Protein 6KD0 (pdb70)

InterPro domains:
  IPR013094 Alpha/beta hydrolase fold-3 [PF07859] (99-315)
  IPR029058 Alpha/Beta hydrolase fold [G3DSA:3.40.50.1820] (10-340)
  IPR029058 Alpha/Beta hydrolase fold [SSF53474] (25-336)
  IPR050300 GDXG lipolytic enzyme [PTHR48081] (56-316)

Solvent-accessible surface area: 14493 Å² total; per-residue (Å²): 220,84,65,85,115,75,123,101,111,43,6,29,91,44,42,112,73,0,47,83,51,54,88,83,38,108,111,89,143,67,140,55,23,58,22,118,38,32,68,35,68,34,86,117,59,7,16,58,90,6,31,168,72,10,94,116,70,36,17,65,153,101,95,16,93,55,65,70,52,154,5,103,16,134,81,62,69,6,40,0,30,0,0,2,3,48,37,34,146,72,182,96,85,41,7,12,0,0,0,10,0,0,5,8,15,17,0,10,20,42,45,64,1,2,9,38,8,1,43,30,2,0,29,145,32,56,2,0,0,0,0,0,33,5,68,41,7,54,128,24,42,20,44,32,11,2,99,2,0,28,29,0,0,73,41,0,8,72,55,4,58,73,0,28,3,41,9,144,51,0,0,0,0,0,0,2,10,1,0,0,3,9,0,0,1,0,1,0,57,6,62,95,38,114,85,4,74,122,30,69,20,27,0,3,0,0,0,6,0,14,0,7,24,27,131,5,17,34,131,137,49,97,84,65,30,123,0,14,94,86,1,119,118,7,10,50,13,23,54,134,30,10,94,51,24,10,126,27,1,96,20,112,68,28,103,56,28,22,9,0,0,6,40,21,132,50,18,42,124,14,13,27,3,12,2,0,2,0,0,49,0,1,11,14,13,4,2,13,11,1,18,13,29,1,101,79,40,68,14,88,23,118,46,22,27,10,42,2,0,0,15,11,0,0,3,38,18,10,80,12,143,24,0,65,116,0,20,101,39,0,20,116,1,0,48,31,0,18,63,82,36,105,138

CATH classification: 3.40.50.1820

Nearest PDB structures (foldseek):
  6kd0-assembly1_A  TM=1.003E+00  e=7.511E-77  Boreostereum vibrans
  3qh4-assembly1_A  TM=9.010E-01  e=1.343E-22  Mycobacterium marinum M
  4wy5-assembly1_B  TM=8.242E-01  e=7.749E-23  Rhizomucor miehei
  5iq0-assembly1_A  TM=7.866E-01  e=5.576E-21  uncultured bacterium
  5iq2-assembly2_C  TM=7.579E-01  e=1.311E-20  uncultured bacterium

Radius of gyration: 18.95 Å; Cα contacts (8 Å, |Δi|>4): 675; chains: 1; bounding box: 48×52×47 Å

B-factor: mean 26.5, std 8.25, range [12.8, 72.56]

Foldseek 3Di:
DDFDFDDDDQQAAADPLVVVVVVPDDDDPDPDDDLVVVQVCCVPPQLVVLCVVCVVVFDDPQQWDKDWDWDDFVPGTKIKMKIATRPDPDNQAAFAEEEEFEDDLQAYDFCSLCVRVVSNLCRVQVAMYMTIGFDGWDVAAPPRSLRRSLVVLLCCQVCVSVRRYHLLLAAEYEYEAQRLQSVLLNQVVQQPDCSCVPRHHAYYEYELYQAADPVQPDPVCPVQQPLLVVLQPFPPDHNVNNNVSVVRNPDPDRLDCSNHVLNDPALAPGHEYEYEARSNESSRRNSSVSQRRNVVNPHHYDYHYHGNDYRPCLSRPVVRPVSVVVSVVVSVVVSVSSVVSHD

Organism: NCBI:txid1826779

Structure (mmCIF, N/CA/C/O backbone):
data_6KD0
#
_entry.id   6KD0
#
_cell.length_a   47.324
_cell.length_b   80.234
_cell.length_c   59.184
_cell.angle_alpha   90.00
_cell.angle_beta   102.36
_cell.angle_gamma   90.00
#
_symmetry.space_group_name_H-M   'P 1 21 1'
#
loop_
_entity.id
_entity.type
_entity.pdbx_description
1 polymer 'Vibralactone Cyclase'
2 water water
#
loop_
_atom_site.group_PDB
_atom_site.id
_atom_site.type_symbol
_atom_site.label_atom_id
_atom_site.label_alt_id
_atom_site.label_comp_id
_atom_site.label_asym_id
_atom_site.label_entity_id
_atom_site.label_seq_id
_atom_site.pdbx_PDB_ins_code
_atom_site.Cartn_x
_atom_site.Cartn_y
_atom_site.Cartn_z
_atom_site.occupancy
_atom_site.B_iso_or_equiv
_atom_site.auth_seq_id
_atom_site.auth_comp_id
_atom_site.auth_asym_id
_atom_site.auth_atom_id
_atom_site.pdbx_PDB_model_num
ATOM 1 N N . MET A 1 1 ? -9.939 56.734 21.337 1.00 56.94 1 MET A N 1
ATOM 2 C CA . MET A 1 1 ? -10.554 55.667 20.502 1.00 49.13 1 MET A CA 1
ATOM 3 C C . MET A 1 1 ? -9.763 54.367 20.680 1.00 55.12 1 MET A C 1
ATOM 4 O O . MET A 1 1 ? -8.943 54.297 21.617 1.00 57.47 1 MET A O 1
ATOM 9 N N . ALA A 1 2 ? -10.006 53.382 19.809 1.00 52.80 2 ALA A N 1
ATOM 10 C CA . ALA A 1 2 ? -9.303 52.079 19.878 1.00 46.56 2 ALA A CA 1
ATOM 11 C C . ALA A 1 2 ? -8.230 52.015 18.785 1.00 49.50 2 ALA A C 1
ATOM 12 O O . ALA A 1 2 ? -7.884 53.078 18.232 1.00 59.91 2 ALA A O 1
ATOM 14 N N . ILE A 1 3 ? -7.731 50.810 18.493 1.00 39.29 3 ILE A N 1
ATOM 15 C CA . ILE A 1 3 ? -6.680 50.618 17.448 1.00 43.28 3 ILE A CA 1
ATOM 16 C C . ILE A 1 3 ? -6.968 49.321 16.682 1.00 35.65 3 ILE A C 1
ATOM 17 O O . ILE A 1 3 ? -7.870 48.570 17.106 1.00 28.58 3 ILE A O 1
ATOM 22 N N . THR A 1 4 ? -6.223 49.077 15.599 1.00 37.63 4 THR A N 1
ATOM 23 C CA . THR A 1 4 ? -6.403 47.852 14.772 1.00 41.19 4 THR A CA 1
ATOM 24 C C . THR A 1 4 ? -5.679 46.677 15.439 1.00 40.86 4 THR A C 1
ATOM 25 O O . THR A 1 4 ? -4.842 46.929 16.329 1.00 42.15 4 THR A O 1
ATOM 29 N N . LEU A 1 5 ? -5.991 45.447 15.018 1.00 36.35 5 LEU A N 1
ATOM 30 C CA . LEU A 1 5 ? -5.352 44.237 15.601 1.00 43.09 5 LEU A CA 1
ATOM 31 C C . LEU A 1 5 ? -5.233 43.147 14.529 1.00 48.15 5 LEU A C 1
ATOM 32 O O . LEU A 1 5 ? -6.211 42.939 13.784 1.00 49.17 5 LEU A O 1
ATOM 37 N N . PHE A 1 6 ? -4.073 42.486 14.465 1.00 30.00 6 PHE A N 1
ATOM 38 C CA . PHE A 1 6 ? -3.820 41.397 13.485 1.00 30.00 6 PHE A CA 1
ATOM 39 C C . PHE A 1 6 ? -4.204 40.122 14.234 1.00 30.00 6 PHE A C 1
ATOM 40 O O . PHE A 1 6 ? -3.490 39.796 15.158 1.00 30.00 6 PHE A O 1
ATOM 48 N N . LEU A 1 7 ? -5.213 39.390 13.762 1.00 30.00 7 LEU A N 1
ATOM 49 C CA . LEU A 1 7 ? -5.799 38.241 14.502 1.00 30.00 7 LEU A CA 1
ATOM 50 C C . LEU A 1 7 ? -5.309 36.818 14.155 1.00 30.00 7 LEU A C 1
ATOM 51 O O . LEU A 1 7 ? -4.460 36.349 14.916 1.00 30.00 7 LEU A O 1
ATOM 56 N N . ASP A 1 8 ? -5.892 36.124 13.162 1.00 30.00 8 ASP A N 1
ATOM 57 C CA . ASP A 1 8 ? -5.621 34.680 12.893 1.00 30.00 8 ASP A CA 1
ATOM 58 C C . ASP A 1 8 ? -5.309 34.349 11.428 1.00 30.00 8 ASP A C 1
ATOM 59 O O . ASP A 1 8 ? -4.905 35.257 10.708 1.00 30.00 8 ASP A O 1
ATOM 64 N N . GLU A 1 9 ? -5.471 33.043 11.124 1.00 72.56 9 GLU A N 1
ATOM 65 C CA . GLU A 1 9 ? -5.382 32.203 9.874 1.00 69.01 9 GLU A CA 1
ATOM 66 C C . GLU A 1 9 ? -4.730 30.839 10.147 1.00 62.40 9 GLU A C 1
ATOM 67 O O . GLU A 1 9 ? -3.952 30.404 9.285 1.00 69.09 9 GLU A O 1
ATOM 73 N N . GLY A 1 10 ? -5.081 30.144 11.235 1.00 48.69 10 GLY A N 1
ATOM 74 C CA . GLY A 1 10 ? -4.353 28.888 11.495 1.00 45.50 10 GLY A CA 1
ATOM 75 C C . GLY A 1 10 ? -2.851 29.165 11.571 1.00 40.73 10 GLY A C 1
ATOM 76 O O . GLY A 1 10 ? -2.074 28.504 10.917 1.00 38.96 10 GLY A O 1
ATOM 77 N N . LEU A 1 11 ? -2.483 30.183 12.325 1.00 32.12 11 LEU A N 1
ATOM 78 C CA . LEU A 1 11 ? -1.097 30.607 12.502 1.00 31.97 11 LEU A CA 1
ATOM 79 C C . LEU A 1 11 ? -0.230 29.492 13.077 1.00 27.08 11 LEU A C 1
ATOM 80 O O . LEU A 1 11 ? 0.943 29.380 12.710 1.00 28.42 11 LEU A O 1
ATOM 85 N N . SER A 1 12 ? -0.786 28.642 13.942 1.00 23.78 12 SER A N 1
ATOM 86 C CA . SER A 1 12 ? -0.018 27.608 14.625 1.00 26.52 12 SER A CA 1
ATOM 87 C C . SER A 1 12 ? -0.315 26.193 14.130 1.00 31.55 12 SER A C 1
ATOM 88 O O . SER A 1 12 ? 0.036 25.216 14.804 1.00 27.42 12 SER A O 1
ATOM 91 N N . THR A 1 13 ? -0.923 26.049 12.958 1.00 28.15 13 THR A N 1
ATOM 92 C CA . THR A 1 13 ? -1.015 24.744 12.316 1.00 29.36 13 THR A CA 1
ATOM 93 C C . THR A 1 13 ? 0.183 24.588 11.384 1.00 30.89 13 THR A C 1
ATOM 94 O O . THR A 1 13 ? 0.474 25.487 10.586 1.00 28.87 13 THR A O 1
ATOM 98 N N . ALA A 1 14 ? 0.868 23.448 11.477 1.00 28.50 14 ALA A N 1
ATOM 99 C CA . ALA A 1 14 ? 2.144 23.286 10.789 1.00 29.19 14 ALA A CA 1
ATOM 100 C C . ALA A 1 14 ? 2.017 23.570 9.294 1.00 30.26 14 ALA A C 1
ATOM 101 O O . ALA A 1 14 ? 1.143 23.026 8.613 1.00 28.61 14 ALA A O 1
ATOM 103 N N . HIS A 1 15 ? 2.871 24.462 8.802 1.00 24.81 15 HIS A N 1
ATOM 104 C CA . HIS A 1 15 ? 2.994 24.695 7.369 1.00 28.48 15 HIS A CA 1
ATOM 105 C C . HIS A 1 15 ? 3.317 23.374 6.673 1.00 29.45 15 HIS A C 1
ATOM 106 O O . HIS A 1 15 ? 4.184 22.627 7.154 1.00 25.44 15 HIS A O 1
ATOM 113 N N . PRO A 1 16 ? 2.659 23.055 5.548 1.00 29.15 16 PRO A N 1
ATOM 114 C CA . PRO A 1 16 ? 2.916 21.767 4.878 1.00 28.24 16 PRO A CA 1
ATOM 115 C C . PRO A 1 16 ? 4.368 21.535 4.531 1.00 29.16 16 PRO A C 1
ATOM 116 O O . PRO A 1 16 ? 4.800 20.379 4.489 1.00 30.34 16 PRO A O 1
ATOM 120 N N . GLU A 1 17 ? 5.135 22.594 4.251 1.00 29.33 17 GLU A N 1
ATOM 121 C CA . GLU A 1 17 ? 6.546 22.412 3.947 1.00 30.22 17 GLU A CA 1
ATOM 122 C C . GLU A 1 17 ? 7.366 22.207 5.208 1.00 28.89 17 GLU A C 1
ATOM 123 O O . GLU A 1 17 ? 8.467 21.644 5.137 1.00 29.34 17 GLU A O 1
ATOM 129 N N . PHE A 1 18 ? 6.851 22.627 6.365 1.00 28.12 18 PHE A N 1
ATOM 130 C CA . PHE A 1 18 ? 7.622 22.508 7.593 1.00 25.81 18 PHE A CA 1
ATOM 131 C C . PHE A 1 18 ? 7.443 21.173 8.310 1.00 26.61 18 PHE A C 1
ATOM 132 O O . PHE A 1 18 ? 8.399 20.670 8.908 1.00 27.00 18 PHE A O 1
ATOM 140 N N . ALA A 1 19 ? 6.237 20.602 8.301 1.00 27.11 19 ALA A N 1
ATOM 141 C CA . ALA A 1 19 ? 5.991 19.355 9.030 1.00 29.35 19 ALA A CA 1
ATOM 142 C C . ALA A 1 19 ? 6.988 18.247 8.692 1.00 27.11 19 ALA A C 1
ATOM 143 O O . ALA A 1 19 ? 7.540 17.642 9.628 1.00 24.88 19 ALA A O 1
ATOM 145 N N . PRO A 1 20 ? 7.286 17.937 7.419 1.00 25.16 20 PRO A N 1
ATOM 146 C CA . PRO A 1 20 ? 8.261 16.855 7.171 1.00 26.02 20 PRO A CA 1
ATOM 147 C C . PRO A 1 20 ? 9.668 17.201 7.629 1.00 25.25 20 PRO A C 1
ATOM 148 O O . PRO A 1 20 ? 10.376 16.344 8.193 1.00 26.90 20 PRO A O 1
ATOM 152 N N . VAL A 1 21 ? 10.082 18.455 7.421 1.00 24.40 21 VAL A N 1
ATOM 153 C CA . VAL A 1 21 ? 11.401 18.896 7.873 1.00 21.74 21 VAL A CA 1
ATOM 154 C C . VAL A 1 21 ? 11.510 18.768 9.382 1.00 24.02 21 VAL A C 1
ATOM 155 O O . VAL A 1 21 ? 12.536 18.327 9.916 1.00 24.00 21 VAL A O 1
ATOM 159 N N . TRP A 1 22 ? 10.459 19.176 10.094 1.00 23.87 22 TRP A N 1
ATOM 160 C CA . TRP A 1 22 ? 10.455 19.048 11.552 1.00 24.71 22 TRP A CA 1
ATOM 161 C C . TRP A 1 22 ? 10.505 17.586 11.972 1.00 26.26 22 TRP A C 1
ATOM 162 O O . TRP A 1 22 ? 11.182 17.234 12.947 1.00 27.71 22 TRP A O 1
ATOM 173 N N . ALA A 1 23 ? 9.796 16.719 11.241 1.00 28.16 23 ALA A N 1
ATOM 174 C CA . ALA A 1 23 ? 9.802 15.299 11.571 1.00 29.55 23 ALA A CA 1
ATOM 175 C C . ALA A 1 23 ? 11.204 14.710 11.478 1.00 33.68 23 ALA A C 1
ATOM 176 O O . ALA A 1 23 ? 11.527 13.765 12.209 1.00 27.06 23 ALA A O 1
ATOM 178 N N . ALA A 1 24 ? 12.060 15.248 10.607 1.00 28.24 24 ALA A N 1
ATOM 179 C CA . ALA A 1 24 ? 13.423 14.713 10.539 1.00 29.07 24 ALA A CA 1
ATOM 180 C C . ALA A 1 24 ? 14.437 15.425 11.441 1.00 30.30 24 ALA A C 1
ATOM 181 O O . ALA A 1 24 ? 15.589 14.976 11.521 1.00 29.80 24 ALA A O 1
ATOM 183 N N . PHE A 1 25 ? 14.060 16.503 12.116 1.00 30.97 25 PHE A N 1
ATOM 184 C CA . PHE A 1 25 ? 15.008 17.244 12.955 1.00 31.93 25 PHE A CA 1
ATOM 185 C C . PHE A 1 25 ? 15.418 16.404 14.157 1.00 32.42 25 PHE A C 1
ATOM 186 O O . PHE A 1 25 ? 14.545 15.895 14.866 1.00 30.36 25 PHE A O 1
ATOM 194 N N . PRO A 1 26 ? 16.712 16.211 14.410 1.00 32.64 26 PRO A N 1
ATOM 195 C CA . PRO A 1 26 ? 17.136 15.457 15.600 1.00 31.11 26 PRO A CA 1
ATOM 196 C C . PRO A 1 26 ? 16.916 16.289 16.854 1.00 40.16 26 PRO A C 1
ATOM 197 O O . PRO A 1 26 ? 17.376 17.427 16.936 1.00 38.49 26 PRO A O 1
ATOM 201 N N . GLN A 1 27 ? 16.218 15.713 17.840 1.00 41.02 27 GLN A N 1
ATOM 202 C CA . GLN A 1 27 ? 16.026 16.446 19.085 1.00 41.85 27 GLN A CA 1
ATOM 203 C C . GLN A 1 27 ? 16.823 15.800 20.211 1.00 40.15 27 GLN A C 1
ATOM 204 O O . GLN A 1 27 ? 16.957 14.572 20.240 1.00 38.62 27 GLN A O 1
ATOM 210 N N . PRO A 1 28 ? 17.374 16.577 21.142 1.00 43.04 28 PRO A N 1
ATOM 211 C CA . PRO A 1 28 ? 18.130 15.965 22.239 1.00 37.17 28 PRO A CA 1
ATOM 212 C C . PRO A 1 28 ? 17.198 15.165 23.133 1.00 34.83 28 PRO A C 1
ATOM 213 O O . PRO A 1 28 ? 15.987 15.394 23.187 1.00 28.71 28 PRO A O 1
ATOM 217 N N . THR A 1 29 ? 17.779 14.199 23.837 1.00 29.28 29 THR A N 1
ATOM 218 C CA . THR A 1 29 ? 16.979 13.372 24.733 1.00 30.92 29 THR A CA 1
ATOM 219 C C . THR A 1 29 ? 16.702 14.050 26.073 1.00 29.88 29 THR A C 1
ATOM 220 O O . THR A 1 29 ? 15.806 13.605 26.794 1.00 31.96 29 THR A O 1
ATOM 224 N N . ASP A 1 30 ? 17.428 15.127 26.394 1.00 31.08 30 ASP A N 1
ATOM 225 C CA . ASP A 1 30 ? 17.217 15.887 27.631 1.00 27.72 30 ASP A CA 1
ATOM 226 C C . ASP A 1 30 ? 15.802 16.452 27.686 1.00 28.04 30 ASP A C 1
ATOM 227 O O . ASP A 1 30 ? 15.385 17.120 26.737 1.00 27.82 30 ASP A O 1
ATOM 232 N N . PRO A 1 31 ? 15.072 16.293 28.795 1.00 27.01 31 PRO A N 1
ATOM 233 C CA . PRO A 1 31 ? 13.806 17.038 28.927 1.00 28.44 31 PRO A CA 1
ATOM 234 C C . PRO A 1 31 ? 14.000 18.540 28.837 1.00 27.59 31 PRO A C 1
ATOM 235 O O . PRO A 1 31 ? 13.187 19.232 28.214 1.00 28.61 31 PRO A O 1
ATOM 239 N N . PHE A 1 32 ? 15.071 19.061 29.427 1.00 23.08 32 PHE A N 1
ATOM 240 C CA . PHE A 1 32 ? 15.383 20.490 29.360 1.00 24.85 32 PHE A CA 1
ATOM 241 C C . PHE A 1 32 ? 16.901 20.658 29.343 1.00 24.90 32 PHE A C 1
ATOM 242 O O . PHE A 1 32 ? 17.553 20.650 30.400 1.00 21.19 32 PHE A O 1
ATOM 250 N N . PRO A 1 33 ? 17.498 20.821 28.165 1.00 23.83 33 PRO A N 1
ATOM 251 C CA . PRO A 1 33 ? 18.950 20.964 28.066 1.00 27.08 33 PRO A CA 1
ATOM 252 C C . PRO A 1 33 ? 19.441 22.163 28.857 1.00 23.62 33 PRO A C 1
ATOM 253 O O . PRO A 1 33 ? 18.798 23.224 28.849 1.00 22.84 33 PRO A O 1
ATOM 257 N N . PRO A 1 34 ? 20.577 22.034 29.540 1.00 22.44 34 PRO A N 1
ATOM 258 C CA . PRO A 1 34 ? 21.130 23.153 30.313 1.00 25.42 34 PRO A CA 1
ATOM 259 C C . PRO A 1 34 ? 21.749 24.197 29.390 1.00 22.70 34 PRO A C 1
ATOM 260 O O . PRO A 1 34 ? 21.957 23.961 28.200 1.00 23.03 34 PRO A O 1
ATOM 264 N N . LEU A 1 35 ? 22.045 25.368 29.970 1.00 20.14 35 LEU A N 1
ATOM 265 C CA . LEU A 1 35 ? 22.536 26.491 29.171 1.00 25.18 35 LEU A CA 1
ATOM 266 C C . LEU A 1 35 ? 23.781 26.124 28.370 1.00 24.47 35 LEU A C 1
ATOM 267 O O . LEU A 1 35 ? 23.902 26.486 27.188 1.00 20.48 35 LEU A O 1
ATOM 272 N N . GLU A 1 36 ? 24.718 25.395 28.987 1.00 23.83 36 GLU A N 1
ATOM 273 C CA . GLU A 1 36 ? 25.949 25.054 28.275 1.00 23.42 36 GLU A CA 1
ATOM 274 C C . GLU A 1 36 ? 25.665 24.191 27.056 1.00 23.69 36 GLU A C 1
ATOM 275 O O . GLU A 1 36 ? 26.312 24.361 26.019 1.00 24.53 36 GLU A O 1
ATOM 281 N N . ALA A 1 37 ? 24.661 23.311 27.135 1.00 25.30 37 ALA A N 1
ATOM 282 C CA . ALA A 1 37 ? 24.308 22.495 25.977 1.00 26.51 37 ALA A CA 1
ATOM 283 C C . ALA A 1 37 ? 23.656 23.332 24.883 1.00 24.85 37 ALA A C 1
ATOM 284 O O . ALA A 1 37 ? 23.851 23.059 23.693 1.00 21.79 37 ALA A O 1
ATOM 286 N N . ARG A 1 38 ? 22.897 24.366 25.253 1.00 22.23 38 ARG A N 1
ATOM 287 C CA . ARG A 1 38 ? 22.292 25.232 24.239 1.00 23.83 38 ARG A CA 1
ATOM 288 C C . ARG A 1 38 ? 23.346 26.090 23.533 1.00 19.62 38 ARG A C 1
ATOM 289 O O . ARG A 1 38 ? 23.332 26.230 22.298 1.00 20.45 38 ARG A O 1
ATOM 297 N N . ARG A 1 39 ? 24.268 26.669 24.299 1.00 19.54 39 ARG A N 1
ATOM 298 C CA . ARG A 1 39 ? 25.388 27.385 23.697 1.00 20.83 39 ARG A CA 1
ATOM 299 C C . ARG A 1 39 ? 26.195 26.467 22.778 1.00 24.83 39 ARG A C 1
ATOM 300 O O . ARG A 1 39 ? 26.542 26.844 21.645 1.00 22.97 39 ARG A O 1
ATOM 308 N N . ALA A 1 40 ? 26.490 25.244 23.247 1.00 22.35 40 ALA A N 1
ATOM 309 C CA . ALA A 1 40 ? 27.253 24.296 22.434 1.00 21.87 40 ALA A CA 1
ATOM 310 C C . ALA A 1 40 ? 26.486 23.892 21.189 1.00 23.38 40 ALA A C 1
ATOM 311 O O . ALA A 1 40 ? 27.093 23.604 20.151 1.00 23.55 40 ALA A O 1
ATOM 313 N N . PHE A 1 41 ? 25.151 23.829 21.279 1.00 20.51 41 PHE A N 1
ATOM 314 C CA . PHE A 1 41 ? 24.350 23.436 20.124 1.00 21.59 41 PHE A CA 1
ATOM 315 C C . PHE A 1 41 ? 24.434 24.488 19.034 1.00 21.81 41 PHE A C 1
ATOM 316 O O . PHE A 1 41 ? 24.518 24.165 17.833 1.00 20.99 41 PHE A O 1
ATOM 324 N N . TRP A 1 42 ? 24.358 25.764 19.433 1.00 21.02 42 TRP A N 1
ATOM 325 C CA . TRP A 1 42 ? 24.543 26.829 18.450 1.00 18.93 42 TRP A CA 1
ATOM 326 C C . TRP A 1 42 ? 25.962 26.819 17.889 1.00 21.32 42 TRP A C 1
ATOM 327 O O . TRP A 1 42 ? 26.159 27.007 16.683 1.00 19.87 42 TRP A O 1
ATOM 338 N N . ASP A 1 43 ? 26.959 26.565 18.741 1.00 18.38 43 ASP A N 1
ATOM 339 C CA . ASP A 1 43 ? 28.355 26.595 18.292 1.00 24.35 43 ASP A CA 1
ATOM 340 C C . ASP A 1 43 ? 28.704 25.417 17.377 1.00 26.19 43 ASP A C 1
ATOM 341 O O . ASP A 1 43 ? 29.548 25.547 16.478 1.00 26.84 43 ASP A O 1
ATOM 346 N N . GLU A 1 44 ? 28.089 24.258 17.600 1.00 25.57 44 GLU A N 1
ATOM 347 C CA . GLU A 1 44 ? 28.526 23.013 16.976 1.00 28.56 44 GLU A CA 1
ATOM 348 C C . GLU A 1 44 ? 27.611 22.549 15.859 1.00 26.61 44 GLU A C 1
ATOM 349 O O . GLU A 1 44 ? 28.059 21.825 14.962 1.00 23.51 44 GLU A O 1
ATOM 355 N N . VAL A 1 45 ? 26.346 22.959 15.880 1.00 23.04 45 VAL A N 1
ATOM 356 C CA . VAL A 1 45 ? 25.380 22.449 14.924 1.00 19.99 45 VAL A CA 1
ATOM 357 C C . VAL A 1 45 ? 24.780 23.599 14.125 1.00 23.86 45 VAL A C 1
ATOM 358 O O . VAL A 1 45 ? 24.872 23.616 12.894 1.00 20.42 45 VAL A O 1
ATOM 362 N N . VAL A 1 46 ? 24.178 24.582 14.803 1.00 18.64 46 VAL A N 1
ATOM 363 C CA . VAL A 1 46 ? 23.345 25.540 14.070 1.00 21.13 46 VAL A CA 1
ATOM 364 C C . VAL A 1 46 ? 24.199 26.419 13.162 1.00 19.85 46 VAL A C 1
ATOM 365 O O . VAL A 1 46 ? 23.932 26.536 11.959 1.00 20.50 46 VAL A O 1
ATOM 369 N N . ILE A 1 47 ? 25.231 27.048 13.710 1.00 23.56 47 ILE A N 1
ATOM 370 C CA . ILE A 1 47 ? 26.028 27.977 12.908 1.00 20.44 47 ILE A CA 1
ATOM 371 C C . ILE A 1 47 ? 26.862 27.209 11.884 1.00 22.14 47 ILE A C 1
ATOM 372 O O . ILE A 1 47 ? 26.911 27.638 10.722 1.00 20.70 47 ILE A O 1
ATOM 377 N N . PRO A 1 48 ? 27.522 26.091 12.232 1.00 19.29 48 PRO A N 1
ATOM 378 C CA . PRO A 1 48 ? 28.243 25.346 11.180 1.00 20.47 48 PRO A CA 1
ATOM 379 C C . PRO A 1 48 ? 27.354 24.920 10.029 1.00 22.28 48 PRO A C 1
ATOM 380 O O . PRO A 1 48 ? 27.752 25.061 8.863 1.00 22.97 48 PRO A O 1
ATOM 384 N N . ASN A 1 49 ? 26.145 24.436 10.314 1.00 21.28 49 ASN A N 1
ATOM 385 C CA . ASN A 1 49 ? 25.243 24.004 9.244 1.00 21.28 49 ASN A CA 1
ATOM 386 C C . ASN A 1 49 ? 24.710 25.192 8.443 1.00 21.40 49 ASN A C 1
ATOM 387 O O . ASN A 1 49 ? 24.585 25.119 7.208 1.00 22.27 49 ASN A O 1
ATOM 392 N N . LEU A 1 50 ? 24.385 26.297 9.120 1.00 21.94 50 LEU A N 1
ATOM 393 C CA . LEU A 1 50 ? 23.986 27.514 8.409 1.00 20.57 50 LEU A CA 1
ATOM 394 C C . LEU A 1 50 ? 25.093 27.975 7.470 1.00 20.11 50 LEU A C 1
ATOM 395 O O . LEU A 1 50 ? 24.854 28.273 6.291 1.00 21.83 50 LEU A O 1
ATOM 400 N N . ASN A 1 51 ? 26.326 28.004 7.970 1.00 19.49 51 ASN A N 1
ATOM 401 C CA . ASN A 1 51 ? 27.433 28.481 7.157 1.00 20.35 51 ASN A CA 1
ATOM 402 C C . ASN A 1 51 ? 27.700 27.544 5.999 1.00 24.32 51 ASN A C 1
ATOM 403 O O . ASN A 1 51 ? 27.998 28.000 4.896 1.00 21.38 51 ASN A O 1
ATOM 408 N N . LYS A 1 52 ? 27.601 26.232 6.227 1.00 24.40 52 LYS A N 1
ATOM 409 C CA . LYS A 1 52 ? 27.771 25.298 5.120 1.00 22.68 52 LYS A CA 1
ATOM 410 C C . LYS A 1 52 ? 26.739 25.557 4.032 1.00 25.74 52 LYS A C 1
ATOM 411 O O . LYS A 1 52 ? 27.061 25.512 2.837 1.00 22.72 52 LYS A O 1
ATOM 417 N N . PHE A 1 53 ? 25.496 25.860 4.418 1.00 25.20 53 PHE A N 1
ATOM 418 C CA . PHE A 1 53 ? 24.490 26.121 3.387 1.00 24.10 53 PHE A CA 1
ATOM 419 C C . PHE A 1 53 ? 24.749 27.444 2.669 1.00 26.06 53 PHE A C 1
ATOM 420 O O . PHE A 1 53 ? 24.521 27.562 1.454 1.00 23.46 53 PHE A O 1
ATOM 428 N N . LEU A 1 54 ? 25.189 28.458 3.403 1.00 20.81 54 LEU A N 1
ATOM 429 C CA . LEU A 1 54 ? 25.338 29.791 2.828 1.00 23.84 54 LEU A CA 1
ATOM 430 C C . LEU A 1 54 ? 26.634 29.964 2.049 1.00 27.09 54 LEU A C 1
ATOM 431 O O . LEU A 1 54 ? 26.724 30.893 1.239 1.00 26.61 54 LEU A O 1
ATOM 436 N N . GLU A 1 55 ? 27.633 29.105 2.290 1.00 25.58 55 GLU A N 1
ATOM 437 C CA . GLU A 1 55 ? 28.951 29.235 1.665 1.00 27.46 55 GLU A CA 1
ATOM 438 C C . GLU A 1 55 ? 28.911 29.498 0.163 1.00 25.89 55 GLU A C 1
ATOM 439 O O . GLU A 1 55 ? 29.616 30.414 -0.291 1.00 29.25 55 GLU A O 1
ATOM 445 N N . PRO A 1 56 ? 28.126 28.777 -0.653 1.00 28.07 56 PRO A N 1
ATOM 446 C CA . PRO A 1 56 ? 28.116 29.066 -2.099 1.00 30.24 56 PRO A CA 1
ATOM 447 C C . PRO A 1 56 ? 27.480 30.390 -2.471 1.00 30.72 56 PRO A C 1
ATOM 448 O O . PRO A 1 56 ? 27.636 30.811 -3.617 1.00 31.17 56 PRO A O 1
ATOM 452 N N . SER A 1 57 ? 26.753 31.042 -1.567 1.00 26.56 57 SER A N 1
ATOM 453 C CA . SER A 1 57 ? 26.153 32.339 -1.825 1.00 27.12 57 SER A CA 1
ATOM 454 C C . SER A 1 57 ? 27.022 33.498 -1.354 1.00 26.52 57 SER A C 1
ATOM 455 O O . SER A 1 57 ? 26.651 34.649 -1.577 1.00 27.52 57 SER A O 1
ATOM 458 N N . LEU A 1 58 ? 28.155 33.232 -0.715 1.00 24.58 58 LEU A N 1
ATOM 459 C CA . LEU A 1 58 ? 29.010 34.324 -0.267 1.00 26.45 58 LEU A CA 1
ATOM 460 C C . LEU A 1 58 ? 29.525 35.099 -1.480 1.00 29.10 58 LEU A C 1
ATOM 461 O O . LEU A 1 58 ? 29.818 34.495 -2.521 1.00 25.84 58 LEU A O 1
ATOM 466 N N . PRO A 1 59 ? 29.650 36.423 -1.389 1.00 28.26 59 PRO A N 1
ATOM 467 C CA . PRO A 1 59 ? 30.291 37.164 -2.476 1.00 27.56 59 PRO A CA 1
ATOM 468 C C . PRO A 1 59 ? 31.764 36.803 -2.580 1.00 30.30 59 PRO A C 1
ATOM 469 O O . PRO A 1 59 ? 32.402 36.352 -1.622 1.00 27.00 59 PRO A O 1
ATOM 473 N N . SER A 1 60 ? 32.302 37.024 -3.781 1.00 27.16 60 SER A N 1
ATOM 474 C CA . SER A 1 60 ? 33.743 36.966 -3.999 1.00 31.39 60 SER A CA 1
ATOM 475 C C . SER A 1 60 ? 34.458 37.802 -2.954 1.00 28.42 60 SER A C 1
ATOM 476 O O . SER A 1 60 ? 33.940 38.825 -2.500 1.00 29.24 60 SER A O 1
ATOM 479 N N . GLU A 1 61 ? 35.651 37.358 -2.569 1.00 26.46 61 GLU A N 1
ATOM 480 C CA . GLU A 1 61 ? 36.380 38.022 -1.497 1.00 33.59 61 GLU A CA 1
ATOM 481 C C . GLU A 1 61 ? 36.823 39.422 -1.883 1.00 31.55 61 GLU A C 1
ATOM 482 O O . GLU A 1 61 ? 37.111 40.230 -0.998 1.00 33.00 61 GLU A O 1
ATOM 488 N N . ASP A 1 62 ? 36.873 39.735 -3.179 1.00 34.25 62 ASP A N 1
ATOM 489 C CA . ASP A 1 62 ? 37.215 41.088 -3.598 1.00 36.70 62 ASP A CA 1
ATOM 490 C C . ASP A 1 62 ? 36.091 42.085 -3.347 1.00 32.07 62 ASP A C 1
ATOM 491 O O . ASP A 1 62 ? 36.328 43.297 -3.418 1.00 30.58 62 ASP A O 1
ATOM 496 N N . ARG A 1 63 ? 34.876 41.617 -3.074 1.00 27.19 63 ARG A N 1
ATOM 497 C CA . ARG A 1 63 ? 33.709 42.488 -3.064 1.00 28.10 63 ARG A CA 1
ATOM 498 C C . ARG A 1 63 ? 33.366 43.017 -1.676 1.00 27.29 63 ARG A C 1
ATOM 499 O O . ARG A 1 63 ? 32.458 43.848 -1.547 1.00 26.59 63 ARG A O 1
ATOM 507 N N . TYR A 1 64 ? 34.062 42.565 -0.641 1.00 26.33 64 TYR A N 1
ATOM 508 C CA . TYR A 1 64 ? 33.826 43.088 0.697 1.00 25.77 64 TYR A CA 1
ATOM 509 C C . TYR A 1 64 ? 35.071 42.844 1.530 1.00 24.98 64 TYR A C 1
ATOM 510 O O . TYR A 1 64 ? 35.890 41.981 1.218 1.00 26.16 64 TYR A O 1
ATOM 519 N N . ARG A 1 65 ? 35.189 43.592 2.619 1.00 23.08 65 ARG A N 1
ATOM 520 C CA . ARG A 1 65 ? 36.227 43.318 3.597 1.00 28.86 65 ARG A CA 1
ATOM 521 C C . ARG A 1 65 ? 35.615 43.418 4.982 1.00 27.33 65 ARG A C 1
ATOM 522 O O . ARG A 1 65 ? 34.554 44.023 5.180 1.00 25.61 65 ARG A O 1
ATOM 530 N N . LEU A 1 66 ? 36.289 42.782 5.932 1.00 29.62 66 LEU A N 1
ATOM 531 C CA . LEU A 1 66 ? 35.880 42.753 7.327 1.00 24.59 66 LEU A CA 1
ATOM 532 C C . LEU A 1 66 ? 36.857 43.574 8.142 1.00 27.54 66 LEU A C 1
ATOM 533 O O . LEU A 1 66 ? 38.061 43.531 7.890 1.00 29.84 66 LEU A O 1
ATOM 538 N N . GLU A 1 67 ? 36.348 44.285 9.148 1.00 24.75 67 GLU A N 1
ATOM 539 C CA . GLU A 1 67 ? 37.203 44.987 10.093 1.00 26.08 67 GLU A CA 1
ATOM 540 C C . GLU A 1 67 ? 36.694 44.726 11.503 1.00 26.38 67 GLU A C 1
ATOM 541 O O . GLU A 1 67 ? 35.520 44.965 11.794 1.00 30.55 67 GLU A O 1
ATOM 547 N N . ASP A 1 68 ? 37.560 44.221 12.370 1.00 30.33 68 ASP A N 1
ATOM 548 C CA . ASP A 1 68 ? 37.184 43.944 13.748 1.00 26.47 68 ASP A CA 1
ATOM 549 C C . ASP A 1 68 ? 37.714 45.035 14.658 1.00 32.73 68 ASP A C 1
ATOM 550 O O . ASP A 1 68 ? 38.832 45.524 14.480 1.00 30.81 68 ASP A O 1
ATOM 555 N N . TYR A 1 69 ? 36.901 45.405 15.639 1.00 22.26 69 TYR A N 1
ATOM 556 C CA . TYR A 1 69 ? 37.219 46.436 16.601 1.00 27.14 69 TYR A CA 1
ATOM 557 C C . TYR A 1 69 ? 36.968 45.902 18.001 1.00 27.42 69 TYR A C 1
ATOM 558 O O . TYR A 1 69 ? 36.217 44.942 18.207 1.00 27.24 69 TYR A O 1
ATOM 567 N N . TYR A 1 70 ? 37.557 46.599 18.963 1.00 25.48 70 TYR A N 1
ATOM 568 C CA . TYR A 1 70 ? 37.397 46.329 20.384 1.00 27.22 70 TYR A CA 1
ATOM 569 C C . TYR A 1 70 ? 37.092 47.674 21.030 1.00 27.49 70 TYR A C 1
ATOM 570 O O . TYR A 1 70 ? 37.971 48.537 21.075 1.00 25.95 70 TYR A O 1
ATOM 579 N N . ILE A 1 71 ? 35.850 47.890 21.470 1.00 24.12 71 ILE A N 1
ATOM 580 C CA . ILE A 1 71 ? 35.420 49.227 21.901 1.00 23.84 71 ILE A CA 1
ATOM 581 C C . ILE A 1 71 ? 35.105 49.250 23.395 1.00 28.55 71 ILE A C 1
ATOM 582 O O . ILE A 1 71 ? 34.714 48.222 23.954 1.00 23.28 71 ILE A O 1
ATOM 587 N N . PRO A 1 72 ? 35.265 50.377 24.093 1.00 26.06 72 PRO A N 1
ATOM 588 C CA . PRO A 1 72 ? 34.985 50.375 25.534 1.00 27.71 72 PRO A CA 1
ATOM 589 C C . PRO A 1 72 ? 33.486 50.398 25.794 1.00 26.66 72 PRO A C 1
ATOM 590 O O . PRO A 1 72 ? 32.732 51.098 25.110 1.00 26.80 72 PRO A O 1
ATOM 594 N N . VAL A 1 73 ? 33.053 49.594 26.770 1.00 26.38 73 VAL A N 1
ATOM 595 C CA . VAL A 1 73 ? 31.705 49.668 27.330 1.00 28.74 73 VAL A CA 1
ATOM 596 C C . VAL A 1 73 ? 31.863 49.674 28.849 1.00 28.15 73 VAL A C 1
ATOM 597 O O . VAL A 1 73 ? 32.987 49.578 29.364 1.00 30.95 73 VAL A O 1
ATOM 601 N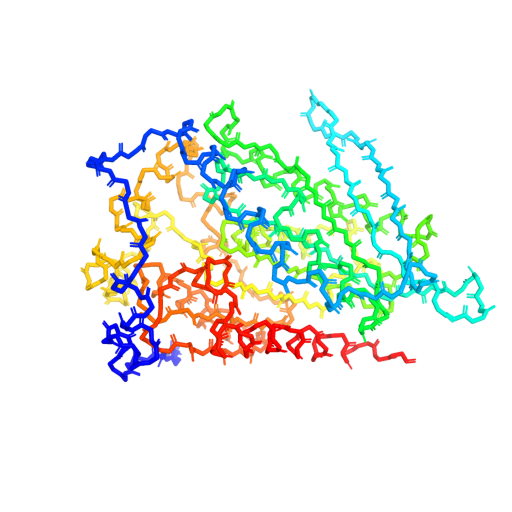 N . GLU A 1 74 ? 30.747 49.760 29.570 1.00 23.45 74 GLU A N 1
ATOM 602 C CA . GLU A 1 74 ? 30.796 49.949 31.012 1.00 30.96 74 GLU A CA 1
ATOM 603 C C . GLU A 1 74 ? 31.534 48.777 31.637 1.00 27.85 74 GLU A C 1
ATOM 604 O O . GLU A 1 74 ? 31.017 47.660 31.704 1.00 24.55 74 GLU A O 1
ATOM 610 N N . GLY A 1 75 ? 32.770 49.020 32.032 1.00 27.51 75 GLY A N 1
ATOM 611 C CA . GLY A 1 75 ? 33.501 48.037 32.788 1.00 29.21 75 GLY A CA 1
ATOM 612 C C . GLY A 1 75 ? 34.208 46.984 31.972 1.00 29.42 75 GLY A C 1
ATOM 613 O O . GLY A 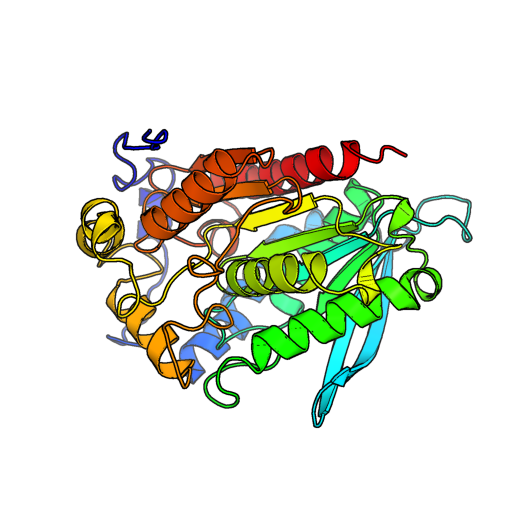1 75 ? 34.757 46.052 32.567 1.00 2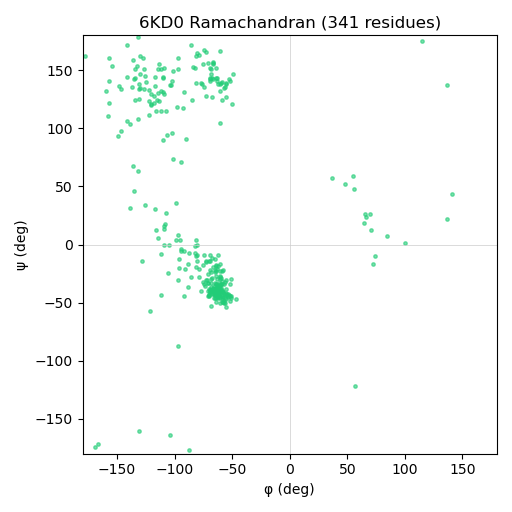8.25 75 GLY A O 1
ATOM 614 N N . THR A 1 76 ? 34.247 47.102 30.647 1.00 25.00 76 THR A N 1
ATOM 615 C CA . THR A 1 76 ? 34.970 46.102 29.852 1.00 25.85 76 THR A CA 1
ATOM 616 C C . THR A 1 76 ? 35.075 46.627 28.422 1.00 28.74 76 THR A C 1
ATOM 617 O O . THR A 1 76 ? 34.718 47.775 28.150 1.00 28.42 76 THR A O 1
ATOM 621 N N . ASN A 1 77 ? 35.595 45.805 27.513 1.00 26.94 77 ASN A N 1
ATOM 622 C CA . ASN A 1 77 ? 35.603 46.108 26.085 1.00 31.30 77 ASN A CA 1
ATOM 623 C C . ASN A 1 77 ? 34.703 45.104 25.381 1.00 27.72 77 ASN A C 1
ATOM 624 O O . ASN A 1 77 ? 34.497 43.995 25.871 1.00 27.07 77 ASN A O 1
ATOM 629 N N . MET A 1 78 ? 34.190 45.494 24.213 1.00 23.17 78 MET A N 1
ATOM 630 C CA . MET A 1 78 ? 33.238 44.707 23.447 1.00 25.89 78 MET A CA 1
ATOM 631 C C . MET A 1 78 ? 33.776 44.555 22.034 1.00 25.40 78 MET A C 1
ATOM 632 O O . MET A 1 78 ? 34.240 45.534 21.443 1.00 22.12 78 MET A O 1
ATOM 637 N N . HIS A 1 79 ? 33.739 43.334 21.510 1.00 21.92 79 HIS A N 1
ATOM 638 C CA . HIS A 1 79 ? 34.100 43.093 20.119 1.00 20.33 79 HIS A CA 1
ATOM 639 C C . HIS A 1 79 ? 32.997 43.571 19.178 1.00 23.77 79 HIS A C 1
ATOM 640 O O . HIS A 1 79 ? 31.808 43.318 19.411 1.00 22.13 79 HIS A O 1
ATOM 647 N N . VAL A 1 80 ? 33.403 44.248 18.107 1.00 20.35 80 VAL A N 1
ATOM 648 C CA . VAL A 1 80 ? 32.519 44.759 17.074 1.00 20.09 80 VAL A CA 1
ATOM 649 C C . VAL A 1 80 ? 33.095 44.316 15.736 1.00 24.00 80 VAL A C 1
ATOM 650 O O . VAL A 1 80 ? 34.304 44.421 15.518 1.00 22.58 80 VAL A O 1
ATOM 654 N N . ARG A 1 81 ? 32.256 43.810 14.842 1.00 19.65 81 ARG A N 1
ATOM 655 C CA . ARG A 1 81 ? 32.708 43.501 13.494 1.00 19.90 81 ARG A CA 1
ATOM 656 C C . ARG A 1 81 ? 31.951 44.359 12.493 1.00 20.07 81 ARG A C 1
ATOM 657 O O . ARG A 1 81 ? 30.726 44.512 12.590 1.00 17.70 81 ARG A O 1
ATOM 665 N N . THR A 1 82 ? 32.680 44.899 11.512 1.00 18.88 82 THR A N 1
ATOM 666 C CA . THR A 1 82 ? 32.108 45.697 10.442 1.00 19.06 82 THR A CA 1
ATOM 667 C C . THR A 1 82 ? 32.345 44.989 9.114 1.00 20.59 82 THR A C 1
ATOM 668 O O . THR A 1 82 ? 33.388 44.348 8.904 1.00 22.23 82 THR A O 1
ATOM 672 N N . TYR A 1 83 ? 31.358 45.123 8.236 1.00 20.11 83 TYR A N 1
ATOM 673 C CA . TYR A 1 83 ? 31.249 44.448 6.952 1.00 18.99 83 TYR A CA 1
ATOM 674 C C . TYR A 1 83 ? 31.139 45.563 5.925 1.00 25.07 83 TYR A C 1
ATOM 675 O O . TYR A 1 83 ? 30.129 46.280 5.897 1.00 25.52 83 TYR A O 1
ATOM 684 N N . ILE A 1 84 ? 32.168 45.720 5.097 1.00 23.27 84 ILE A N 1
ATOM 685 C CA . ILE A 1 84 ? 32.377 46.916 4.294 1.00 23.35 84 ILE A CA 1
ATOM 686 C C . ILE A 1 84 ? 32.399 46.497 2.831 1.00 26.94 84 ILE A C 1
ATOM 687 O O . ILE A 1 84 ? 33.226 45.666 2.453 1.00 24.64 84 ILE A O 1
ATOM 692 N N . PRO A 1 85 ? 31.504 47.020 1.981 1.00 22.71 85 PRO A N 1
ATOM 693 C CA . PRO A 1 85 ? 31.558 46.691 0.550 1.00 28.66 85 PRO A CA 1
ATOM 694 C C . PRO A 1 85 ? 32.779 47.307 -0.104 1.00 25.15 85 PRO A C 1
ATOM 695 O O . PRO A 1 85 ? 33.157 48.444 0.193 1.00 26.58 85 PRO A O 1
ATOM 699 N N . THR A 1 86 ? 33.389 46.543 -1.015 1.00 24.78 86 THR A N 1
ATOM 700 C CA . THR A 1 86 ? 34.601 46.984 -1.692 1.00 27.03 86 THR A CA 1
ATOM 701 C C . THR A 1 86 ? 34.565 46.637 -3.170 1.00 29.42 86 THR A C 1
ATOM 702 O O . THR A 1 86 ? 35.611 46.362 -3.759 1.00 29.37 86 THR A O 1
ATOM 706 N N . SER A 1 87 ? 33.374 46.612 -3.779 1.00 24.87 87 SER A N 1
ATOM 707 C CA . SER A 1 87 ? 33.281 46.347 -5.213 1.00 30.51 87 SER A CA 1
ATOM 708 C C . SER A 1 87 ? 33.320 47.612 -6.062 1.00 33.83 87 SER A C 1
ATOM 709 O O . SER A 1 87 ? 33.627 47.530 -7.259 1.00 33.56 87 SER A O 1
ATOM 712 N N . SER A 1 88 ? 33.003 48.771 -5.489 1.00 30.65 88 SER A N 1
ATOM 713 C CA . SER A 1 88 ? 33.137 50.017 -6.233 1.00 31.50 88 SER A CA 1
ATOM 714 C C . SER A 1 88 ? 34.600 50.265 -6.603 1.00 31.88 88 SER A C 1
ATOM 715 O O . SER A 1 88 ? 35.497 49.998 -5.797 1.00 26.01 88 SER A O 1
ATOM 718 N N . PRO A 1 89 ? 34.883 50.767 -7.813 1.00 32.53 89 PRO A N 1
ATOM 719 C CA . PRO A 1 89 ? 36.252 51.240 -8.108 1.00 32.12 89 PRO A CA 1
ATOM 720 C C . PRO A 1 89 ? 36.695 52.407 -7.235 1.00 32.30 89 PRO A C 1
ATOM 721 O O . PRO A 1 89 ? 37.877 52.766 -7.279 1.00 32.10 89 PRO A O 1
ATOM 725 N N . ASP A 1 90 ? 35.788 52.993 -6.447 1.00 26.06 90 ASP A N 1
ATOM 726 C CA . ASP A 1 90 ? 36.044 54.188 -5.637 1.00 28.92 90 ASP A CA 1
ATOM 727 C C . ASP A 1 90 ? 36.250 53.742 -4.193 1.00 30.86 90 ASP A C 1
ATOM 728 O O . ASP A 1 90 ? 35.297 53.574 -3.430 1.00 27.66 90 ASP A O 1
ATOM 733 N N . LYS A 1 91 ? 37.517 53.579 -3.815 1.00 32.62 91 LYS A N 1
ATOM 734 C CA . LYS A 1 91 ? 37.863 53.118 -2.477 1.00 32.23 91 LYS A CA 1
ATOM 735 C C . LYS A 1 91 ? 37.531 54.128 -1.386 1.00 32.60 91 LYS A C 1
ATOM 736 O O . LYS A 1 91 ? 37.557 53.759 -0.209 1.00 32.58 91 LYS A O 1
ATOM 742 N N . THR A 1 92 ? 37.199 55.373 -1.735 1.00 30.99 92 THR A N 1
ATOM 743 C CA . THR A 1 92 ? 36.808 56.385 -0.759 1.00 30.62 92 THR A CA 1
ATOM 744 C C . THR A 1 92 ? 35.292 56.563 -0.641 1.00 31.57 92 THR A C 1
ATOM 745 O O . THR A 1 92 ? 34.838 57.441 0.101 1.00 27.54 92 THR A O 1
ATOM 749 N N . LYS A 1 93 ? 34.506 55.755 -1.348 1.00 25.36 93 LYS A N 1
ATOM 750 C CA . LYS A 1 93 ? 33.055 55.843 -1.272 1.00 27.24 93 LYS A CA 1
ATOM 751 C C . LYS A 1 93 ? 32.575 55.511 0.138 1.00 27.90 93 LYS A C 1
ATOM 752 O O . LYS A 1 93 ? 33.146 54.649 0.810 1.00 25.15 93 LYS A O 1
ATOM 758 N N . THR A 1 94 ? 31.529 56.209 0.590 1.00 24.59 94 THR A N 1
ATOM 759 C CA . THR A 1 94 ? 30.868 55.918 1.857 1.00 23.29 94 THR A CA 1
ATOM 760 C C . THR A 1 94 ? 29.467 55.376 1.601 1.00 27.29 94 THR A C 1
ATOM 761 O O . THR A 1 94 ? 28.823 55.707 0.600 1.00 22.96 94 THR A O 1
ATOM 765 N N . TYR A 1 95 ? 28.993 54.550 2.521 1.00 24.75 95 TYR A N 1
ATOM 766 C CA . TYR A 1 95 ? 27.774 53.777 2.344 1.00 23.62 95 TYR A CA 1
ATOM 767 C C . TYR A 1 95 ? 26.831 54.001 3.512 1.00 22.19 95 TYR A C 1
ATOM 768 O O . TYR A 1 95 ? 27.260 54.436 4.585 1.00 22.79 95 TYR A O 1
ATOM 777 N N . PRO A 1 96 ? 25.538 53.703 3.339 1.00 22.30 96 PRO A N 1
ATOM 778 C CA . PRO A 1 96 ? 24.632 53.705 4.495 1.00 22.52 96 PRO A CA 1
ATOM 779 C C . PRO A 1 96 ? 25.077 52.684 5.530 1.00 23.15 96 PRO A C 1
ATOM 780 O O . PRO A 1 96 ? 25.917 51.812 5.266 1.00 21.65 96 PRO A O 1
ATOM 784 N N . LEU A 1 97 ? 24.492 52.802 6.727 1.00 21.32 97 LEU A N 1
ATOM 785 C CA . LEU A 1 97 ? 24.954 52.107 7.928 1.00 19.04 97 LEU A CA 1
ATOM 786 C C . LEU A 1 97 ? 23.854 51.178 8.428 1.00 17.52 97 LEU A C 1
ATOM 787 O O . LEU A 1 97 ? 22.748 51.638 8.720 1.00 21.96 97 LEU A O 1
ATOM 792 N N . LEU A 1 98 ? 24.154 49.886 8.534 1.00 18.52 98 LEU A N 1
ATOM 793 C CA . LEU A 1 98 ? 23.247 48.902 9.114 1.00 19.34 98 LEU A CA 1
ATOM 794 C C . LEU A 1 98 ? 23.848 48.371 10.412 1.00 19.34 98 LEU A C 1
ATOM 795 O O . LEU A 1 98 ? 24.960 47.837 10.405 1.00 18.86 98 LEU A O 1
ATOM 800 N N . TYR A 1 99 ? 23.116 48.492 11.515 1.00 17.68 99 TYR A N 1
ATOM 801 C CA . TYR A 1 99 ? 23.593 48.034 12.823 1.00 17.48 99 TYR A CA 1
ATOM 802 C C . TYR A 1 99 ? 22.737 46.838 13.227 1.00 18.81 99 TYR A C 1
ATOM 803 O O . TYR A 1 99 ? 21.532 46.989 13.438 1.00 18.29 99 TYR A O 1
ATOM 812 N N . TRP A 1 100 ? 23.356 45.663 13.329 1.00 15.89 100 TRP A N 1
ATOM 813 C CA . TRP A 1 100 ? 22.650 44.392 13.456 1.00 21.94 100 TRP A CA 1
ATOM 814 C C . TRP A 1 100 ? 22.869 43.802 14.843 1.00 17.27 100 TRP A C 1
ATOM 815 O O . TRP A 1 100 ? 24.014 43.726 15.318 1.00 19.14 100 TRP A O 1
ATOM 826 N N . VAL A 1 101 ? 21.778 43.377 15.491 1.00 14.46 101 VAL A N 1
ATOM 827 C CA . VAL A 1 101 ? 21.822 42.812 16.841 1.00 16.90 101 VAL A CA 1
ATOM 828 C C . VAL A 1 101 ? 21.370 41.355 16.790 1.00 15.80 101 VAL A C 1
ATOM 829 O O . VAL A 1 101 ? 20.182 41.057 16.560 1.00 14.96 101 VAL A O 1
ATOM 833 N N . HIS A 1 102 ? 22.300 40.451 17.114 1.00 15.35 102 HIS A N 1
ATOM 834 C CA . HIS A 1 102 ? 22.077 39.016 16.975 1.00 17.19 102 HIS A CA 1
ATOM 835 C C . HIS A 1 102 ? 21.123 38.467 18.042 1.00 17.19 102 HIS A C 1
ATOM 836 O O . HIS A 1 102 ? 20.857 39.090 19.078 1.00 18.34 102 HIS A O 1
ATOM 843 N N . CYS A 1 103 ? 20.656 37.247 17.794 1.00 16.29 103 CYS A N 1
ATOM 844 C CA . CYS A 1 103 ? 19.679 36.565 18.627 1.00 16.99 103 CYS A CA 1
ATOM 845 C C . CYS A 1 103 ? 20.354 35.793 19.758 1.00 21.02 103 CYS A C 1
ATOM 846 O O . CYS A 1 103 ? 21.585 35.801 19.925 1.00 18.95 103 CYS A O 1
ATOM 849 N N . GLY A 1 104 ? 19.521 35.092 20.527 1.00 18.14 104 GLY A N 1
ATOM 850 C CA . GLY A 1 104 ? 20.021 34.105 21.462 1.00 18.16 104 GLY A CA 1
ATOM 851 C C . GLY A 1 104 ? 19.379 34.118 22.830 1.00 19.02 104 GLY A C 1
ATOM 852 O O . GLY A 1 104 ? 19.995 33.623 23.781 1.00 18.30 104 GLY A O 1
ATOM 853 N N . GLY A 1 105 ? 18.163 34.665 22.957 1.00 16.35 105 GLY A N 1
ATOM 854 C CA . GLY A 1 105 ? 17.481 34.651 24.250 1.00 20.08 105 GLY A CA 1
ATOM 855 C C . GLY A 1 105 ? 18.173 35.461 25.331 1.00 15.19 105 GLY A C 1
ATOM 856 O O . GLY A 1 105 ? 17.887 35.260 26.521 1.00 16.82 105 GLY A O 1
ATOM 857 N N . TRP A 1 106 ? 19.075 36.379 24.938 1.00 15.86 106 TRP A N 1
ATOM 858 C CA . TRP A 1 106 ? 19.950 37.204 25.785 1.00 16.09 106 TRP A CA 1
ATOM 859 C C . TRP A 1 106 ? 21.109 36.424 26.398 1.00 17.72 106 TRP A C 1
ATOM 860 O O . TRP A 1 106 ? 22.029 37.034 26.960 1.00 17.49 106 TRP A O 1
ATOM 871 N N . ALA A 1 107 ? 21.089 35.089 26.273 1.00 15.39 107 ALA A N 1
ATOM 872 C CA . ALA A 1 107 ? 22.017 34.202 26.959 1.00 20.12 107 ALA A CA 1
ATOM 873 C C . ALA A 1 107 ? 22.989 33.494 26.026 1.00 19.34 107 ALA A C 1
ATOM 874 O O . ALA A 1 107 ? 23.912 32.834 26.510 1.00 18.90 107 ALA A O 1
ATOM 876 N N . ILE A 1 108 ? 22.805 33.601 24.710 1.00 17.60 108 ILE A N 1
ATOM 877 C CA . ILE A 1 108 ? 23.602 32.869 23.738 1.00 18.98 108 ILE A CA 1
ATOM 878 C C . ILE A 1 108 ? 24.019 33.827 22.630 1.00 20.30 108 ILE A C 1
ATOM 879 O O . ILE A 1 108 ? 23.249 34.720 22.262 1.00 18.65 108 ILE A O 1
ATOM 884 N N . GLY A 1 109 ? 25.231 33.652 22.115 1.00 17.49 109 GLY A N 1
ATOM 885 C CA . GLY A 1 109 ? 25.555 34.078 20.768 1.00 20.17 109 GLY A CA 1
ATOM 886 C C . GLY A 1 109 ? 26.587 35.183 20.718 1.00 20.60 109 GLY A C 1
ATOM 887 O O . GLY A 1 109 ? 27.016 35.735 21.733 1.00 18.93 109 GLY A O 1
ATOM 888 N N . ASN A 1 110 ? 26.968 35.501 19.485 1.00 18.04 110 ASN A N 1
ATOM 889 C CA . ASN A 1 110 ? 27.958 36.513 19.149 1.00 20.03 110 ASN A CA 1
ATOM 890 C C . ASN A 1 110 ? 27.829 36.762 17.645 1.00 19.29 110 ASN A C 1
ATOM 891 O O . ASN A 1 110 ? 26.898 36.271 17.007 1.00 18.54 110 ASN A O 1
ATOM 896 N N . TYR A 1 111 ? 28.763 37.526 17.077 1.00 19.19 111 TYR A N 1
ATOM 897 C CA . TYR A 1 111 ? 28.712 37.871 15.645 1.0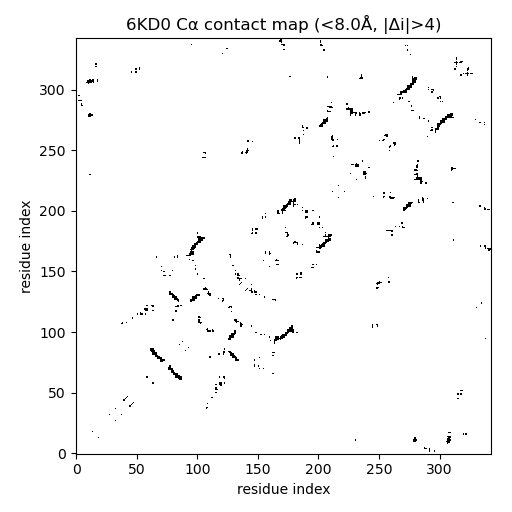0 17.08 111 TYR A CA 1
ATOM 898 C C . TYR A 1 111 ? 28.703 36.644 14.713 1.00 20.64 111 TYR A C 1
ATOM 899 O O . TYR A 1 111 ? 28.247 36.745 13.555 1.00 22.10 111 TYR A O 1
ATOM 908 N N . GLU A 1 112 ? 29.178 35.480 15.182 1.00 20.69 112 GLU A N 1
ATOM 909 C CA . GLU A 1 112 ? 29.267 34.322 14.290 1.00 21.24 112 GLU A CA 1
ATOM 910 C C . GLU A 1 112 ? 27.907 33.937 13.731 1.00 20.76 112 GLU A C 1
ATOM 911 O O . GLU A 1 112 ? 27.804 33.561 12.551 1.00 22.48 112 GLU A O 1
ATOM 917 N N . MET A 1 113 ? 26.852 34.127 14.534 1.00 20.15 113 MET A N 1
ATOM 918 C CA . MET A 1 113 ? 25.498 33.756 14.138 1.00 18.07 113 MET A CA 1
ATOM 919 C C . MET A 1 113 ? 25.121 34.319 12.778 1.00 22.62 113 MET A C 1
ATOM 920 O O . MET A 1 113 ? 24.525 33.621 11.947 1.00 19.23 113 MET A O 1
ATOM 925 N N . ASP A 1 114 ? 25.442 35.585 12.534 1.00 18.78 114 ASP A N 1
ATOM 926 C CA . ASP A 1 114 ? 24.930 36.212 11.324 1.00 22.72 114 ASP A CA 1
ATOM 927 C C . ASP A 1 114 ? 26.060 36.599 10.397 1.00 20.22 114 ASP A C 1
ATOM 928 O O . ASP A 1 114 ? 25.829 37.314 9.407 1.00 20.61 114 ASP A O 1
ATOM 933 N N . ASP A 1 115 ? 27.268 36.103 10.674 1.00 19.58 115 ASP A N 1
ATOM 934 C CA . ASP A 1 115 ? 28.436 36.573 9.934 1.00 20.54 115 ASP A CA 1
ATOM 935 C C . ASP A 1 115 ? 28.255 36.407 8.422 1.00 22.26 115 ASP A C 1
ATOM 936 O O . ASP A 1 115 ? 28.369 37.377 7.657 1.00 24.82 115 ASP A O 1
ATOM 941 N N . TYR A 1 116 ? 27.936 35.195 7.971 1.00 19.68 116 TYR A N 1
ATOM 942 C CA . TYR A 1 116 ? 27.767 34.990 6.533 1.00 21.40 116 TYR A CA 1
ATOM 943 C C . TYR A 1 116 ? 26.614 35.822 5.993 1.00 22.13 116 TYR A C 1
ATOM 944 O O . TYR A 1 116 ? 26.752 36.471 4.944 1.00 21.61 116 TYR A O 1
ATOM 953 N N . ASP A 1 117 ? 25.491 35.875 6.724 1.00 18.74 117 ASP A N 1
ATOM 954 C CA . ASP A 1 117 ? 24.358 36.644 6.222 1.00 19.52 117 ASP A CA 1
ATOM 955 C C . ASP A 1 117 ? 24.767 38.094 5.995 1.00 18.90 117 ASP A C 1
ATOM 956 O O . ASP A 1 117 ? 24.441 38.682 4.959 1.00 22.09 117 ASP A O 1
ATOM 961 N N . LEU A 1 118 ? 25.556 38.661 6.919 1.00 21.42 118 LEU A N 1
ATOM 962 C CA . LEU A 1 118 ? 25.915 40.072 6.788 1.00 18.72 118 LEU A CA 1
ATOM 963 C C . LEU A 1 118 ? 26.964 40.280 5.692 1.00 20.83 118 LEU A C 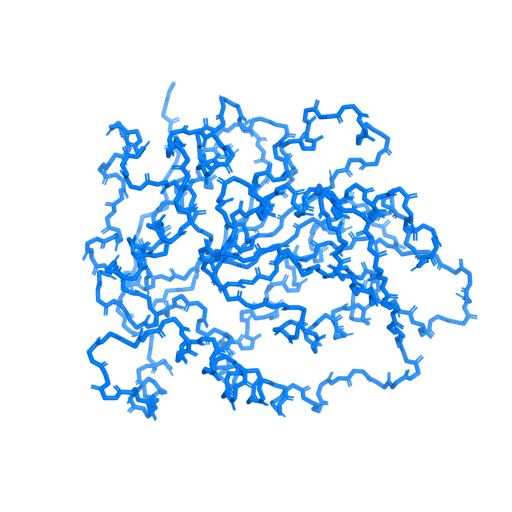1
ATOM 964 O O . LEU A 1 118 ? 26.913 41.302 4.991 1.00 21.07 118 LEU A O 1
ATOM 969 N N . ARG A 1 119 ? 27.882 39.317 5.497 1.00 20.89 119 ARG A N 1
ATOM 970 C CA . ARG A 1 119 ? 28.770 39.393 4.340 1.00 23.83 119 ARG A CA 1
ATOM 971 C C . ARG A 1 119 ? 27.941 39.499 3.074 1.00 23.74 119 ARG A C 1
ATOM 972 O O . ARG A 1 119 ? 28.221 40.322 2.191 1.00 25.51 119 ARG A O 1
ATOM 980 N N . ILE A 1 120 ? 26.881 38.688 2.992 1.00 22.79 120 ILE A N 1
ATOM 981 C CA . ILE A 1 120 ? 26.042 38.716 1.805 1.00 23.77 120 ILE A CA 1
ATOM 982 C C . ILE A 1 120 ? 25.337 40.061 1.701 1.00 25.54 120 ILE A C 1
ATOM 983 O O . ILE A 1 120 ? 25.391 40.730 0.653 1.00 24.99 120 ILE A O 1
ATOM 988 N N . ILE A 1 121 ? 24.775 40.532 2.823 1.00 21.45 121 ILE A N 1
ATOM 989 C CA . ILE A 1 121 ? 23.894 41.693 2.777 1.00 21.75 121 ILE A CA 1
ATOM 990 C C . ILE A 1 121 ? 24.692 42.937 2.440 1.00 21.17 121 ILE A C 1
ATOM 991 O O . ILE A 1 121 ? 24.256 43.772 1.636 1.00 24.18 121 ILE A O 1
ATOM 996 N N . CYS A 1 122 ? 25.889 43.066 3.018 1.00 21.93 122 CYS A N 1
ATOM 997 C CA . CYS A 1 122 ? 26.695 44.252 2.755 1.00 23.42 122 CYS A CA 1
ATOM 998 C C . CYS A 1 122 ? 27.022 44.360 1.272 1.00 23.47 122 CYS A C 1
ATOM 999 O O . CYS A 1 122 ? 27.003 45.461 0.714 1.00 24.68 122 CYS A O 1
ATOM 1002 N N . ASP A 1 123 ? 27.219 43.222 0.597 1.00 21.87 123 ASP A N 1
ATOM 1003 C CA . ASP A 1 123 ? 27.462 43.270 -0.844 1.00 23.06 123 ASP A CA 1
ATOM 1004 C C . ASP A 1 123 ? 26.165 43.510 -1.606 1.00 25.36 123 ASP A C 1
ATOM 1005 O O . ASP A 1 123 ? 26.137 44.301 -2.559 1.00 28.40 123 ASP A O 1
ATOM 1010 N N . LYS A 1 124 ? 25.070 42.877 -1.171 1.00 21.39 124 LYS A N 1
ATOM 1011 C CA . LYS A 1 124 ? 23.826 42.967 -1.928 1.00 24.47 124 LYS A CA 1
ATOM 1012 C C . LYS A 1 124 ? 23.247 44.369 -1.859 1.00 28.61 124 LYS A C 1
ATOM 1013 O O . LYS A 1 124 ? 22.774 44.896 -2.866 1.00 27.32 124 LYS A O 1
ATOM 1019 N N . LEU A 1 125 ? 23.303 45.001 -0.688 1.00 23.92 125 LEU A N 1
ATOM 1020 C CA . LEU A 1 125 ? 22.652 46.287 -0.473 1.00 25.72 125 LEU A CA 1
ATOM 1021 C C . LEU A 1 125 ? 23.593 47.464 -0.647 1.00 26.75 125 LEU A C 1
ATOM 1022 O O . LEU A 1 125 ? 23.125 48.616 -0.702 1.00 24.90 125 LEU A O 1
ATOM 1027 N N . GLN A 1 126 ? 24.893 47.200 -0.715 1.00 21.19 126 GLN A N 1
ATOM 1028 C CA . GLN A 1 126 ? 25.914 48.237 -0.658 1.00 25.20 126 GLN A CA 1
ATOM 1029 C C . GLN A 1 126 ? 25.741 49.097 0.597 1.00 24.84 126 GLN A C 1
ATOM 1030 O O . GLN A 1 126 ? 25.551 50.311 0.533 1.00 21.33 126 GLN A O 1
ATOM 1036 N N . VAL A 1 127 ? 25.801 48.434 1.757 1.00 22.77 127 VAL A N 1
ATOM 1037 C CA . VAL A 1 127 ? 25.793 49.115 3.046 1.00 21.93 127 VAL A CA 1
ATOM 1038 C C . VAL A 1 127 ? 26.907 48.516 3.885 1.00 25.27 127 VAL A C 1
ATOM 1039 O O . VAL A 1 127 ? 27.312 47.375 3.676 1.00 25.85 127 VAL A O 1
ATOM 1043 N N . CYS A 1 128 ? 27.412 49.308 4.830 1.00 18.06 128 CYS A N 1
ATOM 1044 C CA . CYS A 1 128 ? 28.313 48.814 5.859 1.00 23.76 128 CYS A CA 1
ATOM 1045 C C . CYS A 1 128 ? 27.472 48.239 6.990 1.00 23.76 128 CYS A C 1
ATOM 1046 O O . CYS A 1 128 ? 26.604 48.929 7.528 1.00 24.34 128 CYS A O 1
ATOM 1049 N N . ALA A 1 129 ? 27.719 46.986 7.336 1.00 22.72 129 ALA A N 1
ATOM 1050 C CA . ALA A 1 129 ? 27.015 46.339 8.433 1.00 21.25 129 ALA A CA 1
ATOM 1051 C C . ALA A 1 129 ? 27.899 46.315 9.669 1.00 20.64 129 ALA A C 1
ATOM 1052 O O . ALA A 1 129 ? 29.127 46.248 9.575 1.00 18.76 129 ALA A O 1
ATOM 1054 N N . VAL A 1 130 ? 27.263 46.359 10.836 1.00 19.37 130 VAL A N 1
ATOM 1055 C CA . VAL A 1 130 ? 27.958 46.295 12.116 1.00 17.80 130 VAL A CA 1
ATOM 1056 C C . VAL A 1 130 ? 27.259 45.247 12.968 1.00 18.25 130 VAL A C 1
ATOM 1057 O O . VAL A 1 130 ? 26.025 45.226 13.031 1.00 20.99 130 VAL A O 1
ATOM 1061 N N . SER A 1 131 ? 28.039 44.377 13.602 1.00 18.85 131 SER A N 1
ATOM 1062 C CA . SER A 1 131 ? 27.542 43.323 14.482 1.00 16.97 131 SER A CA 1
ATOM 1063 C C . SER A 1 131 ? 28.339 43.368 15.780 1.00 18.58 131 SER A C 1
ATOM 1064 O O . SER A 1 131 ? 29.560 43.533 15.744 1.00 19.24 131 SER A O 1
ATOM 1067 N N . ILE A 1 132 ? 27.679 43.220 16.929 1.00 18.02 132 ILE A N 1
ATOM 1068 C CA . ILE A 1 132 ? 28.374 43.430 18.199 1.00 19.00 132 ILE A CA 1
ATOM 1069 C C . ILE A 1 132 ? 28.141 42.272 19.167 1.00 20.80 132 ILE A C 1
ATOM 1070 O O . ILE A 1 132 ? 27.073 41.646 19.194 1.00 18.25 132 ILE A O 1
ATOM 1075 N N . ASP A 1 133 ? 29.173 41.995 19.972 1.00 19.28 133 ASP A N 1
ATOM 1076 C CA . ASP A 1 133 ? 29.153 40.911 20.952 1.00 16.23 133 ASP A CA 1
ATOM 1077 C C . ASP A 1 133 ? 28.728 41.458 22.317 1.00 20.26 133 ASP A C 1
ATOM 1078 O O . ASP A 1 133 ? 29.525 41.581 23.253 1.00 20.58 133 ASP A O 1
ATOM 1083 N N . TYR A 1 134 ? 27.441 41.806 22.415 1.00 18.02 134 TYR A N 1
ATOM 1084 C CA . TYR A 1 134 ? 26.910 42.317 23.671 1.00 17.26 134 TYR A CA 1
ATOM 1085 C C . TYR A 1 134 ? 26.977 41.242 24.752 1.00 15.03 134 TYR A C 1
ATOM 1086 O O . TYR A 1 134 ? 26.937 40.038 24.475 1.00 17.51 134 TYR A O 1
ATOM 1095 N N . ARG A 1 135 ? 27.086 41.676 26.006 1.00 17.26 135 ARG A N 1
ATOM 1096 C CA . ARG A 1 135 ? 27.268 40.715 27.089 1.00 16.57 135 ARG A CA 1
ATOM 1097 C C . ARG A 1 135 ? 26.019 39.856 27.287 1.00 18.84 135 ARG A C 1
ATOM 1098 O O . ARG A 1 135 ? 24.885 40.327 27.137 1.00 19.24 135 ARG A O 1
ATOM 1106 N N . LEU A 1 136 ? 26.236 38.582 27.613 1.00 17.65 136 LEU A N 1
ATOM 1107 C CA . LEU A 1 136 ? 25.175 37.590 27.727 1.00 18.99 136 LEU A CA 1
ATOM 1108 C C . LEU A 1 136 ? 24.718 37.399 29.163 1.00 21.08 136 LEU A C 1
ATOM 1109 O O . LEU A 1 136 ? 25.491 37.559 30.113 1.00 20.35 136 LEU A O 1
ATOM 1114 N N . THR A 1 137 ? 23.443 37.022 29.302 1.00 19.85 137 THR A N 1
ATOM 1115 C CA . THR A 1 137 ? 22.912 36.511 30.550 1.00 19.62 137 THR A CA 1
ATOM 1116 C C . THR A 1 137 ? 23.273 35.032 30.685 1.00 16.32 137 THR A C 1
ATOM 1117 O O . THR A 1 137 ? 23.612 34.378 29.702 1.00 16.62 137 THR A O 1
ATOM 1121 N N . PRO A 1 138 ? 23.205 34.467 31.903 1.00 17.01 138 PRO A N 1
ATOM 1122 C CA . PRO A 1 138 ? 22.939 35.107 33.192 1.00 18.58 138 PRO A CA 1
ATOM 1123 C C . PRO A 1 138 ? 24.158 35.756 33.820 1.00 21.26 138 PRO A C 1
ATOM 1124 O O . PRO A 1 138 ? 24.004 36.409 34.845 1.00 24.27 138 PRO A O 1
ATOM 1128 N N . GLU A 1 139 ? 25.341 35.549 33.235 1.00 22.01 139 GLU A N 1
ATOM 1129 C CA . GLU A 1 139 ? 26.568 36.123 33.794 1.00 24.52 139 GLU A CA 1
ATOM 1130 C C . GLU A 1 139 ? 26.461 37.638 33.962 1.00 24.62 139 GLU A C 1
ATOM 1131 O O . GLU A 1 139 ? 26.970 38.197 34.942 1.00 27.36 139 GLU A O 1
ATOM 1137 N N . SER A 1 140 ? 25.818 38.321 33.021 1.00 20.71 140 SER A N 1
ATOM 1138 C CA . SER A 1 140 ? 25.492 39.738 33.160 1.00 24.67 140 SER A CA 1
ATOM 1139 C C . SER A 1 140 ? 23.977 39.888 33.142 1.00 22.20 140 SER A C 1
ATOM 1140 O O . SER A 1 140 ? 23.337 39.418 32.203 1.00 27.54 140 SER A O 1
ATOM 1143 N N . SER A 1 141 ? 23.405 40.569 34.135 1.00 20.42 141 SER A N 1
ATOM 1144 C CA . SER A 1 141 ? 21.950 40.764 34.177 1.00 20.78 141 SER A CA 1
ATOM 1145 C C . SER A 1 141 ? 21.528 41.955 33.325 1.00 21.72 141 SER A C 1
ATOM 1146 O O . SER A 1 141 ? 22.298 42.905 33.144 1.00 20.31 141 SER A O 1
ATOM 1149 N N . SER A 1 142 ? 20.284 41.912 32.831 1.00 17.19 142 SER A N 1
ATOM 1150 C CA . SER A 1 142 ? 19.682 43.080 32.194 1.00 19.82 142 SER A CA 1
ATOM 1151 C C . SER A 1 142 ? 19.730 44.263 33.162 1.00 19.24 142 SER A C 1
ATOM 1152 O O . SER A 1 142 ? 19.443 44.093 34.346 1.00 22.56 142 SER A O 1
ATOM 1155 N N . PRO A 1 143 ? 20.037 45.482 32.700 1.00 20.19 143 PRO A N 1
ATOM 1156 C CA . PRO A 1 143 ? 20.174 45.903 31.304 1.00 17.20 143 PRO A CA 1
ATOM 1157 C C . PRO A 1 143 ? 21.596 45.964 30.761 1.00 16.26 143 PRO A C 1
ATOM 1158 O O . PRO A 1 143 ? 21.873 46.804 29.892 1.00 20.44 143 PRO A O 1
ATOM 1162 N N . THR A 1 144 ? 22.481 45.055 31.169 1.00 18.17 144 THR A N 1
ATOM 1163 C CA . THR A 1 144 ? 23.855 45.131 30.672 1.00 19.19 144 THR A CA 1
ATOM 1164 C C . THR A 1 144 ? 23.911 44.910 29.170 1.00 17.95 144 THR A C 1
ATOM 1165 O O . THR A 1 144 ? 24.575 45.661 28.448 1.00 19.24 144 THR A O 1
ATOM 1169 N N . GLY A 1 145 ? 23.212 43.887 28.679 1.00 17.85 145 GLY A N 1
ATOM 1170 C CA . GLY A 1 145 ? 23.215 43.632 27.245 1.00 17.90 145 GLY A CA 1
ATOM 1171 C C . GLY A 1 145 ? 22.696 44.812 26.447 1.00 17.17 145 GLY A C 1
ATOM 1172 O O . GLY A 1 145 ? 23.302 45.223 25.447 1.00 18.69 145 GLY A O 1
ATOM 1173 N N . ALA A 1 146 ? 21.581 45.398 26.901 1.00 15.80 146 ALA A N 1
ATOM 1174 C CA . ALA A 1 146 ? 21.002 46.557 26.231 1.00 17.71 146 ALA A CA 1
ATOM 1175 C C . ALA A 1 146 ? 21.960 47.744 26.237 1.00 20.39 146 ALA A C 1
ATOM 1176 O O . ALA A 1 146 ? 22.103 48.448 25.228 1.00 16.86 146 ALA A O 1
ATOM 1178 N N . LYS A 1 147 ? 22.627 47.987 27.370 1.00 16.43 147 LYS A N 1
ATOM 1179 C CA . LYS A 1 147 ? 23.583 49.083 27.430 1.00 19.11 147 LYS A CA 1
ATOM 1180 C C . LYS A 1 147 ? 24.761 48.846 26.488 1.00 19.80 147 LYS A C 1
ATOM 1181 O O . LYS A 1 147 ? 25.238 49.791 25.857 1.00 17.93 147 LYS A O 1
ATOM 1187 N N . ASP A 1 148 ? 25.238 47.593 26.366 1.00 19.14 148 ASP A N 1
ATOM 1188 C CA . ASP A 1 148 ? 26.289 47.290 25.388 1.00 17.44 148 ASP A CA 1
ATOM 1189 C C . ASP A 1 148 ? 25.813 47.557 23.967 1.00 18.44 148 ASP A C 1
ATOM 1190 O O . ASP A 1 148 ? 26.549 48.126 23.154 1.00 17.24 148 ASP A O 1
ATOM 1195 N N . VAL A 1 149 ? 24.595 47.126 23.644 1.00 16.79 149 VAL A N 1
ATOM 1196 C CA . VAL A 1 149 ? 24.051 47.373 22.308 1.00 16.16 149 VAL A CA 1
ATOM 1197 C C . VAL A 1 149 ? 24.008 48.869 22.033 1.00 15.65 149 VAL A C 1
ATOM 1198 O O . VAL A 1 149 ? 24.359 49.339 20.935 1.00 17.18 149 VAL A O 1
ATOM 1202 N N . TYR A 1 150 ? 23.629 49.649 23.043 1.00 16.74 150 TYR A N 1
ATOM 1203 C CA . TYR A 1 150 ? 23.533 51.092 22.856 1.00 15.24 150 TYR A CA 1
ATOM 1204 C C . TYR A 1 150 ? 24.908 51.723 22.700 1.00 18.54 150 TYR A C 1
ATOM 1205 O O . TYR A 1 150 ? 25.100 52.615 21.868 1.00 18.33 150 TYR A O 1
ATOM 1214 N N . ALA A 1 151 ? 25.870 51.311 23.527 1.00 15.49 151 ALA A N 1
ATOM 1215 C CA . ALA A 1 151 ? 27.231 51.823 23.376 1.00 17.42 151 ALA A CA 1
ATOM 1216 C C . ALA A 1 151 ? 27.779 51.529 21.978 1.00 20.11 151 ALA A C 1
ATOM 1217 O O . ALA A 1 151 ? 28.442 52.376 21.364 1.00 20.22 151 ALA A O 1
ATOM 1219 N N . GLY A 1 152 ? 27.501 50.332 21.465 1.00 17.25 152 GLY A N 1
ATOM 1220 C CA . GLY A 1 152 ? 27.922 49.989 20.122 1.00 18.22 152 GLY A CA 1
ATOM 1221 C C . GLY A 1 152 ? 27.255 50.852 19.077 1.00 18.09 152 GLY A C 1
ATOM 1222 O O . GLY A 1 152 ? 27.877 51.217 18.074 1.00 19.57 152 GLY A O 1
ATOM 1223 N N . LEU A 1 153 ? 25.973 51.190 19.297 1.00 19.21 153 LEU A N 1
ATOM 1224 C CA . LEU A 1 153 ? 25.242 52.040 18.356 1.00 18.69 153 LEU A CA 1
ATOM 1225 C C . LEU A 1 153 ? 25.849 53.437 18.329 1.00 23.22 153 LEU A C 1
ATOM 1226 O O . LEU A 1 153 ? 26.030 54.028 17.255 1.00 17.75 153 LEU A O 1
ATOM 1231 N N . LYS A 1 154 ? 26.218 53.945 19.511 1.00 18.48 154 LYS A N 1
ATOM 1232 C CA . LYS A 1 154 ? 26.866 55.248 19.584 1.00 21.43 154 LYS A CA 1
ATOM 1233 C C . LYS A 1 154 ? 28.222 55.214 18.902 1.00 21.24 154 LYS A C 1
ATOM 1234 O O . LYS A 1 154 ? 28.572 56.137 18.149 1.00 20.54 154 LYS A O 1
ATOM 1240 N N . TRP A 1 155 ? 28.991 54.154 19.147 1.00 19.79 155 TRP A N 1
ATOM 1241 C CA . TRP A 1 155 ? 30.304 54.029 18.531 1.00 21.83 155 TRP A CA 1
ATOM 1242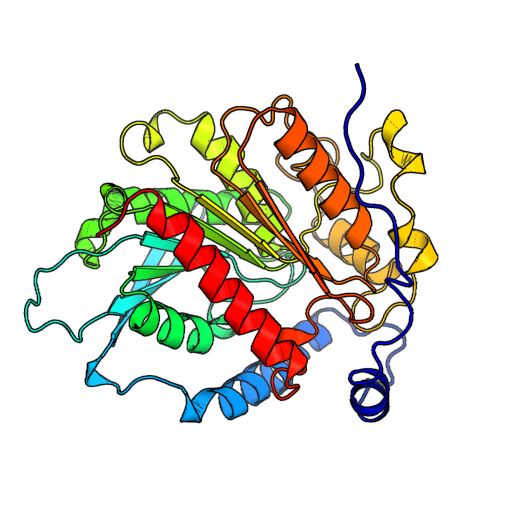 C C . TRP A 1 155 ? 30.183 54.006 17.014 1.00 22.02 155 TRP A C 1
ATOM 1243 O O . TRP A 1 155 ? 30.922 54.706 16.314 1.00 24.03 155 TRP A O 1
ATOM 1254 N N . ALA A 1 156 ? 29.246 53.210 16.495 1.00 20.51 156 ALA A N 1
ATOM 1255 C CA . ALA A 1 156 ? 29.090 53.070 15.052 1.00 24.93 156 ALA A CA 1
ATOM 1256 C C . ALA A 1 156 ? 28.664 54.383 14.416 1.00 23.02 156 ALA A C 1
ATOM 1257 O O . ALA A 1 156 ? 29.149 54.738 13.336 1.00 27.15 156 ALA A O 1
ATOM 1259 N N . ALA A 1 157 ? 27.746 55.116 15.067 1.00 23.47 157 ALA A N 1
ATOM 1260 C CA . ALA A 1 157 ? 27.348 56.426 14.559 1.00 25.71 157 ALA A CA 1
ATOM 1261 C C . ALA A 1 157 ? 28.535 57.386 14.535 1.00 24.68 157 ALA A C 1
ATOM 1262 O O . ALA A 1 157 ? 28.783 58.063 13.531 1.00 27.67 157 ALA A O 1
ATOM 1264 N N . ALA A 1 158 ? 29.308 57.431 15.613 1.00 23.74 158 ALA A N 1
ATOM 1265 C CA . ALA A 1 158 ? 30.335 58.468 15.699 1.00 26.29 158 ALA A CA 1
ATOM 1266 C C . ALA A 1 158 ? 31.574 58.133 14.870 1.00 30.71 158 ALA A C 1
ATOM 1267 O O . ALA A 1 158 ? 32.287 59.040 14.419 1.00 28.45 158 ALA A O 1
ATOM 1269 N N . ASN A 1 159 ? 31.855 56.851 14.675 1.00 21.86 159 ASN A N 1
ATOM 1270 C CA . ASN A 1 159 ? 33.068 56.401 14.021 1.00 23.48 159 ASN A CA 1
ATOM 1271 C C . ASN A 1 159 ? 32.784 55.834 12.647 1.00 24.00 159 ASN A C 1
ATOM 1272 O O . ASN A 1 159 ? 33.639 55.154 12.082 1.00 26.23 159 ASN A O 1
ATOM 1277 N N . ALA A 1 160 ? 31.599 56.112 12.099 1.00 24.80 160 ALA A N 1
ATOM 1278 C CA . ALA A 1 160 ? 31.199 55.529 10.818 1.00 23.12 160 ALA A CA 1
ATOM 1279 C C . ALA A 1 160 ? 32.257 55.727 9.745 1.00 24.97 160 ALA A C 1
ATOM 1280 O O . ALA A 1 160 ? 32.593 54.786 9.015 1.00 22.95 160 ALA A O 1
ATOM 1282 N N . GLY A 1 161 ? 32.801 56.940 9.636 1.00 29.55 161 GLY A N 1
ATOM 1283 C CA . GLY A 1 161 ? 33.708 57.238 8.535 1.00 27.60 161 GLY A CA 1
ATOM 1284 C C . GLY A 1 161 ? 34.930 56.351 8.510 1.00 28.55 161 GLY A C 1
ATOM 1285 O O . GLY A 1 161 ? 35.474 56.064 7.438 1.00 29.62 161 GLY A O 1
ATOM 1286 N N . SER A 1 162 ? 35.359 55.874 9.679 1.00 25.40 162 SER A N 1
ATOM 1287 C CA . SER A 1 162 ? 36.547 55.036 9.746 1.00 24.64 162 SER A CA 1
ATOM 1288 C C . SER A 1 162 ? 36.335 53.660 9.128 1.00 26.22 162 SER A C 1
ATOM 1289 O O . SER A 1 162 ? 37.322 52.982 8.841 1.00 26.46 162 SER A O 1
ATOM 1292 N N . PHE A 1 163 ? 35.090 53.239 8.862 1.00 24.51 163 PHE A N 1
ATOM 1293 C CA . PHE A 1 163 ? 34.899 52.028 8.067 1.00 26.33 163 PHE A CA 1
ATOM 1294 C C . PHE A 1 163 ? 33.993 52.296 6.861 1.00 27.37 163 PHE A C 1
ATOM 1295 O O . PHE A 1 163 ? 33.230 51.419 6.426 1.00 22.06 163 PHE A O 1
ATOM 1303 N N . ASN A 1 164 ? 34.092 53.509 6.292 1.00 27.14 164 ASN A N 1
ATOM 1304 C CA . ASN A 1 164 ? 33.471 53.875 5.013 1.00 24.63 164 ASN A CA 1
ATOM 1305 C C . ASN A 1 164 ? 31.948 53.963 5.094 1.00 26.26 164 ASN A C 1
ATOM 1306 O O . ASN A 1 164 ? 31.260 53.794 4.083 1.00 24.96 164 ASN A O 1
ATOM 1311 N N . ALA A 1 165 ? 31.405 54.235 6.278 1.00 23.19 165 ALA A N 1
ATOM 1312 C CA . ALA A 1 165 ? 29.970 54.380 6.467 1.00 19.73 165 ALA A CA 1
ATOM 1313 C C . ALA A 1 165 ? 29.622 55.838 6.738 1.00 22.03 165 ALA A C 1
ATOM 1314 O O . ALA A 1 165 ? 30.441 56.608 7.257 1.00 21.99 165 ALA A O 1
ATOM 1316 N N . ASP A 1 166 ? 28.407 56.216 6.360 1.00 25.36 166 ASP A N 1
ATOM 1317 C CA . ASP A 1 166 ? 27.898 57.550 6.660 1.00 24.31 166 ASP A CA 1
ATOM 1318 C C . ASP A 1 166 ? 26.424 57.414 7.019 1.00 22.73 166 ASP A C 1
ATOM 1319 O O . ASP A 1 166 ? 25.586 57.170 6.139 1.00 24.83 166 ASP A O 1
ATOM 1324 N N . PRO A 1 167 ? 26.075 57.555 8.302 1.00 23.75 167 PRO A N 1
ATOM 1325 C CA . PRO A 1 167 ? 24.679 57.353 8.709 1.00 24.01 167 PRO A CA 1
ATOM 1326 C C . PRO A 1 167 ? 23.729 58.367 8.110 1.00 23.47 167 PRO A C 1
ATOM 1327 O O . PRO A 1 167 ? 22.518 58.115 8.083 1.00 23.21 167 PRO A O 1
ATOM 1331 N N . LYS A 1 168 ? 24.232 59.506 7.622 1.00 23.62 168 LYS A N 1
ATOM 1332 C CA . LYS A 1 168 ? 23.382 60.427 6.878 1.00 27.90 168 LYS A CA 1
ATOM 1333 C C . LYS A 1 168 ? 22.883 59.812 5.583 1.00 29.85 168 LYS A C 1
ATOM 1334 O O . LYS A 1 168 ? 21.869 60.270 5.052 1.00 26.28 168 LYS A O 1
ATOM 1340 N N . LYS A 1 169 ? 23.570 58.791 5.070 1.00 23.71 169 LYS A N 1
ATOM 1341 C CA . LYS A 1 169 ? 23.096 58.076 3.895 1.00 26.12 169 LYS A CA 1
ATOM 1342 C C . LYS A 1 169 ? 22.059 57.015 4.237 1.00 27.96 169 LYS A C 1
ATOM 1343 O O . LYS A 1 169 ? 21.514 56.382 3.327 1.00 27.09 169 LYS A O 1
ATOM 1349 N N . GLY A 1 170 ? 21.742 56.847 5.513 1.00 24.40 170 GLY A N 1
ATOM 1350 C CA . GLY A 1 170 ? 20.849 55.796 5.945 1.00 25.67 170 GLY A CA 1
ATOM 1351 C C . GLY A 1 170 ? 21.447 55.164 7.174 1.00 23.29 170 GLY A C 1
ATOM 1352 O O . GLY A 1 170 ? 22.656 54.927 7.219 1.00 20.60 170 GLY A O 1
ATOM 1353 N N . PHE A 1 171 ? 20.608 54.891 8.172 1.00 22.28 171 PHE A N 1
ATOM 1354 C CA . PHE A 1 171 ? 21.071 54.391 9.462 1.00 20.44 171 PHE A CA 1
ATOM 1355 C C . PHE A 1 171 ? 19.943 53.504 9.993 1.00 18.61 171 PHE A C 1
ATOM 1356 O O . PHE A 1 171 ? 18.999 53.988 10.614 1.00 21.70 171 PHE A O 1
ATOM 1364 N N . VAL A 1 172 ? 20.043 52.207 9.707 1.00 17.30 172 VAL A N 1
ATOM 1365 C CA . VAL A 1 172 ? 18.994 51.239 10.010 1.00 19.64 172 VAL A CA 1
ATOM 1366 C C . VAL A 1 172 ? 19.468 50.336 11.140 1.00 18.44 172 VAL A C 1
ATOM 1367 O O . VAL A 1 172 ? 20.561 49.760 11.066 1.00 18.9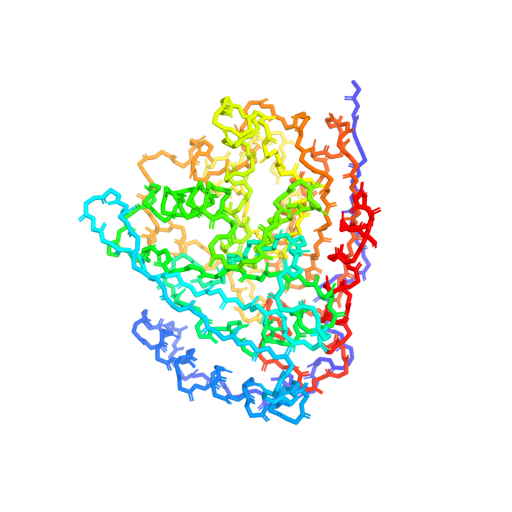5 172 VAL A O 1
ATOM 1371 N N . ILE A 1 173 ? 18.646 50.184 12.173 1.00 19.38 173 ILE A N 1
ATOM 1372 C CA . ILE A 1 173 ? 18.951 49.215 13.223 1.00 18.54 173 ILE A CA 1
ATOM 1373 C C . ILE A 1 173 ? 18.063 48.001 13.022 1.00 17.23 173 ILE A C 1
ATOM 1374 O O . ILE A 1 173 ? 16.879 48.116 12.674 1.00 18.13 173 ILE A O 1
ATOM 1379 N N . ALA A 1 174 ? 18.649 46.825 13.179 1.00 16.24 174 ALA A N 1
ATOM 1380 C CA . ALA A 1 174 ? 17.939 45.595 12.894 1.00 19.04 174 ALA A CA 1
ATOM 1381 C C . ALA A 1 174 ? 18.337 44.587 13.953 1.00 17.75 174 ALA A C 1
ATOM 1382 O O . ALA A 1 174 ? 19.473 44.603 14.420 1.00 18.82 174 ALA A O 1
ATOM 1384 N N . GLY A 1 175 ? 17.403 43.740 14.360 1.00 17.77 175 GLY A N 1
ATOM 1385 C CA . GLY A 1 175 ? 17.727 42.735 15.357 1.00 15.21 175 GLY A CA 1
ATOM 1386 C C . GLY A 1 175 ? 16.818 41.531 15.256 1.00 17.12 175 GLY A C 1
ATOM 1387 O O . GLY A 1 175 ? 15.665 41.625 14.817 1.00 21.65 175 GLY A O 1
ATOM 1388 N N . GLN A 1 176 ? 17.348 40.396 15.697 1.00 18.09 176 GLN A N 1
ATOM 1389 C CA . GLN A 1 176 ? 16.668 39.107 15.627 1.00 15.18 176 GLN A CA 1
ATOM 1390 C C . GLN A 1 176 ? 16.381 38.592 17.033 1.00 16.10 176 GLN A C 1
ATOM 1391 O O . GLN A 1 176 ? 17.302 38.460 17.842 1.00 17.59 176 GLN A O 1
ATOM 1397 N N . SER A 1 177 ? 15.108 38.308 17.317 1.00 17.74 177 SER A N 1
ATOM 1398 C CA . SER A 1 177 ? 14.656 37.669 18.568 1.00 16.77 177 SER A CA 1
ATOM 1399 C C . SER A 1 177 ? 15.127 38.516 19.745 1.00 15.26 177 SER A C 1
ATOM 1400 O O . SER A 1 177 ? 14.769 39.703 19.796 1.00 15.89 177 SER A O 1
ATOM 1403 N N . ALA A 1 178 ? 15.907 37.981 20.696 1.00 16.36 178 ALA A N 1
ATOM 1404 C CA . ALA A 1 178 ? 16.348 38.794 21.828 1.00 17.42 178 ALA A CA 1
ATOM 1405 C C . ALA A 1 178 ? 17.130 40.017 21.365 1.00 15.98 178 ALA A C 1
ATOM 1406 O O . ALA A 1 178 ? 17.079 41.080 22.011 1.00 15.13 178 ALA A O 1
ATOM 1408 N N . GLY A 1 179 ? 17.852 39.895 20.246 1.00 15.58 179 GLY A N 1
ATOM 1409 C CA . GLY A 1 179 ? 18.558 41.047 19.704 1.00 16.83 179 GLY A CA 1
ATOM 1410 C C . GLY A 1 179 ? 17.614 42.104 19.170 1.00 15.45 179 GLY A C 1
ATOM 1411 O O . GLY A 1 179 ? 17.885 43.308 19.290 1.00 16.64 179 GLY A O 1
ATOM 1412 N N . GLY A 1 180 ? 16.475 41.677 18.622 1.00 16.48 180 GLY A N 1
ATOM 1413 C CA . GLY A 1 180 ? 15.446 42.623 18.217 1.00 15.75 180 GLY A CA 1
ATOM 1414 C C . GLY A 1 180 ? 14.875 43.367 19.410 1.00 16.87 180 GLY A C 1
ATOM 1415 O O . GLY A 1 180 ? 14.636 44.572 19.357 1.00 19.27 180 GLY A O 1
ATOM 1416 N N . ASN A 1 181 ? 14.665 42.647 20.508 1.00 17.54 181 ASN A N 1
ATOM 1417 C CA . ASN A 1 181 ? 14.243 43.258 21.767 1.00 14.54 181 ASN A CA 1
ATOM 1418 C C . ASN A 1 181 ? 15.234 44.334 22.214 1.00 14.44 181 ASN A C 1
ATOM 1419 O O . ASN A 1 181 ? 14.848 45.468 22.558 1.00 15.79 181 ASN A O 1
ATOM 1424 N N . LEU A 1 182 ? 16.531 43.999 22.212 1.00 13.80 182 LEU A N 1
ATOM 1425 C CA . LEU A 1 182 ? 17.526 44.990 22.616 1.00 14.58 182 LEU A CA 1
ATOM 1426 C C . LEU A 1 182 ? 17.540 46.174 21.658 1.00 14.27 182 LEU A C 1
ATOM 1427 O O . LEU A 1 182 ? 17.746 47.317 22.079 1.00 15.99 182 LEU A O 1
ATOM 1432 N N . SER A 1 183 ? 17.295 45.930 20.366 1.00 12.80 183 SER A N 1
ATOM 1433 C CA . SER A 1 183 ? 17.277 47.053 19.435 1.00 14.37 183 SER A CA 1
ATOM 1434 C C . SER A 1 183 ? 16.038 47.922 19.625 1.00 16.11 183 SER A C 1
ATOM 1435 O O . SER A 1 183 ? 16.098 49.127 19.374 1.00 18.78 183 SER A O 1
ATOM 1438 N N . LEU A 1 184 ? 14.912 47.334 20.058 1.00 18.30 184 LEU A N 1
ATOM 1439 C CA . LEU A 1 184 ? 13.721 48.132 20.364 1.00 16.07 184 LEU A CA 1
ATOM 1440 C C . LEU A 1 184 ? 14.014 49.093 21.503 1.00 18.68 184 LEU A C 1
ATOM 1441 O O . LEU A 1 184 ? 13.667 50.297 21.446 1.00 18.86 184 LEU A O 1
ATOM 1446 N N . ILE A 1 185 ? 14.689 48.574 22.538 1.00 17.12 185 ILE A N 1
ATOM 1447 C CA . ILE A 1 185 ? 15.141 49.436 23.625 1.00 16.86 185 ILE A CA 1
ATOM 1448 C C . ILE A 1 185 ? 16.045 50.542 23.083 1.00 18.79 185 ILE A C 1
ATOM 1449 O O . ILE A 1 185 ? 15.831 51.733 23.355 1.00 19.31 185 ILE A O 1
ATOM 1454 N N . ALA A 1 186 ? 17.044 50.163 22.276 1.00 17.73 186 ALA A N 1
ATOM 1455 C CA . ALA A 1 186 ? 18.016 51.136 21.785 1.00 20.30 186 ALA A CA 1
ATOM 1456 C C . ALA A 1 186 ? 17.348 52.224 20.960 1.00 17.81 186 ALA A C 1
ATOM 1457 O O . ALA A 1 186 ? 17.758 53.384 21.013 1.00 19.99 186 ALA A O 1
ATOM 1459 N N . ALA A 1 187 ? 16.338 51.868 20.171 1.00 20.34 187 ALA A N 1
ATOM 1460 C CA . ALA A 1 187 ? 15.682 52.864 19.321 1.00 18.20 187 ALA A CA 1
ATOM 1461 C C . ALA A 1 187 ? 14.927 53.903 20.151 1.00 20.26 187 ALA A C 1
ATOM 1462 O O . ALA A 1 187 ? 14.949 55.107 19.827 1.00 20.74 187 ALA A O 1
ATOM 1464 N N . HIS A 1 188 ? 14.276 53.474 21.243 1.00 19.94 188 HIS A N 1
ATOM 1465 C CA . HIS A 1 188 ? 13.657 54.479 22.120 1.00 19.16 188 HIS A CA 1
ATOM 1466 C C . HIS A 1 188 ? 14.710 55.393 22.745 1.00 20.64 188 HIS A C 1
ATOM 1467 O O . HIS A 1 188 ? 14.578 56.638 22.735 1.00 20.25 188 HIS A O 1
ATOM 1474 N N . TRP A 1 189 ? 15.754 54.781 23.319 1.00 17.46 189 TRP A N 1
ATOM 1475 C CA . TRP A 1 189 ? 16.837 55.557 23.919 1.00 19.09 189 TRP A CA 1
ATOM 1476 C C . TRP A 1 189 ? 17.419 56.566 22.933 1.00 18.63 189 TRP A C 1
ATOM 1477 O O . TRP A 1 189 ? 17.654 57.728 23.281 1.00 20.67 189 TRP A O 1
ATOM 1488 N N . ALA A 1 190 ? 17.650 56.135 21.692 1.00 17.66 190 ALA A N 1
ATOM 1489 C CA . ALA A 1 190 ? 18.285 56.994 20.701 1.00 19.85 190 ALA A CA 1
ATOM 1490 C C . ALA A 1 190 ? 17.364 58.136 20.306 1.00 24.28 190 ALA A C 1
ATOM 1491 O O . ALA A 1 190 ? 17.829 59.261 20.064 1.00 21.31 190 ALA A O 1
ATOM 1493 N N . ARG A 1 191 ? 16.054 57.861 20.223 1.00 20.69 191 ARG A N 1
ATOM 1494 C CA . ARG A 1 191 ? 15.104 58.925 19.945 1.00 22.48 191 ARG A CA 1
ATOM 1495 C C . ARG A 1 191 ? 15.253 60.035 20.964 1.00 26.15 191 ARG A C 1
ATOM 1496 O O . ARG A 1 191 ? 15.274 61.219 20.609 1.00 23.87 191 ARG A O 1
ATOM 1504 N N . ASP A 1 192 ? 15.420 59.669 22.231 1.00 23.21 192 ASP A N 1
ATOM 1505 C CA . ASP A 1 192 ? 15.457 60.705 23.260 1.00 28.19 192 ASP A CA 1
ATOM 1506 C C . ASP A 1 192 ? 16.842 61.303 23.514 1.00 28.24 192 ASP A C 1
ATOM 1507 O O . ASP A 1 192 ? 16.951 62.307 24.226 1.00 23.23 192 ASP A O 1
ATOM 1512 N N . ASP A 1 193 ? 17.889 60.765 22.913 1.00 25.41 193 ASP A N 1
ATOM 1513 C CA . ASP A 1 193 ? 19.249 61.152 23.274 1.00 22.77 193 ASP A CA 1
ATOM 1514 C C . ASP A 1 193 ? 19.765 62.200 22.292 1.00 23.50 193 ASP A C 1
ATOM 1515 O O . ASP A 1 193 ? 19.885 61.903 21.093 1.00 26.65 193 ASP A O 1
ATOM 1520 N N . PRO A 1 194 ? 20.100 63.418 22.742 1.00 22.15 194 PRO A N 1
ATOM 1521 C CA . PRO A 1 194 ? 20.604 64.424 21.797 1.00 23.59 194 PRO A CA 1
ATOM 1522 C C . PRO A 1 194 ? 21.889 64.007 21.099 1.00 27.15 194 PRO A C 1
ATOM 1523 O O . PRO A 1 194 ? 22.209 64.583 20.052 1.00 24.41 194 PRO A O 1
ATOM 1527 N N . PHE A 1 195 ? 22.604 62.995 21.610 1.00 24.51 195 PHE A N 1
ATOM 1528 C CA . PHE A 1 195 ? 23.783 62.474 20.912 1.00 24.73 195 PHE A CA 1
ATOM 1529 C C . PHE A 1 195 ? 23.477 62.125 19.461 1.00 23.83 195 PHE A C 1
ATOM 1530 O O . PHE A 1 195 ? 24.343 62.250 18.589 1.00 26.28 195 PHE A O 1
ATOM 1538 N N . PHE A 1 196 ? 22.265 61.653 19.195 1.00 21.40 196 PHE A N 1
ATOM 1539 C CA . PHE A 1 196 ? 21.879 61.163 17.878 1.00 25.00 196 PHE A CA 1
ATOM 1540 C C . PHE A 1 196 ? 21.188 62.222 17.034 1.00 30.92 196 PHE A C 1
ATOM 1541 O O . PHE A 1 196 ? 20.738 61.901 15.929 1.00 29.25 196 PHE A O 1
ATOM 1549 N N . ALA A 1 197 ? 21.087 63.464 17.533 1.00 29.99 197 ALA A N 1
ATOM 1550 C CA . ALA A 1 197 ? 20.322 64.502 16.842 1.00 30.59 197 ALA A CA 1
ATOM 1551 C C . ALA A 1 197 ? 20.755 64.646 15.387 1.00 29.91 197 ALA A C 1
ATOM 1552 O O . ALA A 1 197 ? 19.916 64.766 14.488 1.00 30.99 197 ALA A O 1
ATOM 1554 N N . ASN A 1 198 ? 22.063 64.631 15.138 1.00 29.05 198 ASN A N 1
ATOM 1555 C CA . ASN A 1 198 ? 22.589 64.835 13.795 1.00 31.44 198 ASN A CA 1
ATOM 1556 C C . ASN A 1 198 ? 22.721 63.554 12.981 1.00 30.86 198 ASN A C 1
ATOM 1557 O O . ASN A 1 198 ? 22.909 63.637 11.767 1.00 33.33 198 ASN A O 1
ATOM 1562 N N . THR A 1 199 ? 22.691 62.387 13.621 1.00 26.62 199 THR A N 1
ATOM 1563 C CA . THR A 1 199 ? 22.762 61.094 12.935 1.00 27.80 199 THR A CA 1
ATOM 1564 C C . THR A 1 199 ? 21.653 60.187 13.464 1.00 24.33 199 THR A C 1
ATOM 1565 O O . THR A 1 199 ? 21.921 59.146 14.068 1.00 26.60 199 THR A O 1
ATOM 1569 N N . PRO A 1 200 ? 20.390 60.563 13.264 1.00 21.78 200 PRO A N 1
ATOM 1570 C CA . PRO A 1 200 ? 19.295 59.764 13.809 1.00 21.29 200 PRO A CA 1
ATOM 1571 C C . PRO A 1 200 ? 19.151 58.452 13.062 1.00 22.97 200 PRO A C 1
ATOM 1572 O O . PRO A 1 200 ? 19.534 58.319 11.894 1.00 19.54 200 PRO A O 1
ATOM 1576 N N . LEU A 1 201 ? 18.562 57.479 13.753 1.00 20.56 201 LEU A N 1
ATOM 1577 C CA . LEU A 1 201 ? 18.138 56.261 13.078 1.00 24.25 201 LEU A CA 1
ATOM 1578 C C . LEU A 1 201 ? 17.123 56.621 12.003 1.00 24.88 201 LEU A C 1
ATOM 1579 O O . LEU A 1 201 ? 16.258 57.472 12.220 1.00 24.76 201 LEU A O 1
ATOM 1584 N N . THR A 1 202 ? 17.233 55.992 10.832 1.00 21.44 202 THR A N 1
ATOM 1585 C CA . THR A 1 202 ? 16.255 56.216 9.774 1.00 22.20 202 THR A CA 1
ATOM 1586 C C . THR A 1 202 ? 15.340 55.018 9.540 1.00 24.90 202 THR A C 1
ATOM 1587 O O . THR A 1 202 ? 14.464 55.088 8.676 1.00 22.22 202 THR A O 1
ATOM 1591 N N . GLY A 1 203 ? 15.515 53.929 10.275 1.00 21.69 203 GLY A N 1
ATOM 1592 C CA . GLY A 1 203 ? 14.668 52.774 10.078 1.00 21.22 203 GLY A CA 1
ATOM 1593 C C . GLY A 1 203 ? 15.024 51.687 11.065 1.00 20.41 203 GLY A C 1
ATOM 1594 O O . GLY A 1 203 ? 16.104 51.687 11.665 1.00 19.10 203 GLY A O 1
ATOM 1595 N N . GLN A 1 204 ? 14.093 50.756 11.221 1.00 20.08 204 GLN A N 1
ATOM 1596 C CA . GLN A 1 204 ? 14.297 49.651 12.136 1.00 18.41 204 GLN A CA 1
ATOM 1597 C C . GLN A 1 204 ? 13.621 48.394 11.618 1.00 17.65 204 GLN A C 1
ATOM 1598 O O . GLN A 1 204 ? 12.461 48.433 11.210 1.00 18.68 204 GLN A O 1
ATOM 1604 N N . LEU A 1 205 ? 14.338 47.275 11.666 1.00 17.54 205 LEU A N 1
ATOM 1605 C CA . LEU A 1 205 ? 13.796 45.974 11.300 1.00 16.22 205 LEU A CA 1
ATOM 1606 C C . LEU A 1 205 ? 13.938 45.052 12.494 1.00 18.52 205 LEU A C 1
ATOM 1607 O O . LEU A 1 205 ? 15.016 44.986 13.092 1.00 19.33 205 LEU A O 1
ATOM 1612 N N . VAL A 1 206 ? 12.870 44.331 12.840 1.00 17.54 206 VAL A N 1
ATOM 1613 C CA . VAL A 1 206 ? 13.002 43.318 13.883 1.00 16.65 206 VAL A CA 1
ATOM 1614 C C . VAL A 1 206 ? 12.314 42.033 13.446 1.00 20.26 206 VAL A C 1
ATOM 1615 O O . VAL A 1 206 ? 11.346 42.038 12.675 1.00 20.07 206 VAL A O 1
ATOM 1619 N N . GLN A 1 207 ? 12.828 40.917 13.947 1.00 20.39 207 GLN A N 1
ATOM 1620 C CA . GLN A 1 207 ? 12.244 39.610 13.679 1.00 19.41 207 GLN A CA 1
ATOM 1621 C C . GLN A 1 207 ? 11.844 38.992 15.008 1.00 20.64 207 GLN A C 1
ATOM 1622 O O . GLN A 1 207 ? 12.702 38.775 15.869 1.00 16.98 207 GLN A O 1
ATOM 1628 N N . TYR A 1 208 ? 10.546 38.706 15.163 1.00 17.55 208 TYR A N 1
ATOM 1629 C CA . TYR A 1 208 ? 9.936 37.968 16.271 1.00 19.62 208 TYR A CA 1
ATOM 1630 C C . TYR A 1 208 ? 10.579 38.253 17.632 1.00 16.04 208 TYR A C 1
ATOM 1631 O O . TYR A 1 208 ? 11.015 37.314 18.299 1.00 18.75 208 TYR A O 1
ATOM 1640 N N . PRO A 1 209 ? 10.629 39.510 18.091 1.00 16.77 209 PRO A N 1
ATOM 1641 C CA . PRO A 1 209 ? 11.284 39.831 19.400 1.00 16.01 209 PRO A CA 1
ATOM 1642 C C . PRO A 1 209 ? 10.363 39.585 20.581 1.00 16.60 209 PRO A C 1
ATOM 1643 O O . PRO A 1 209 ? 9.137 39.724 20.458 1.00 22.05 209 PRO A O 1
ATOM 1647 N N . PRO A 1 210 ? 10.912 39.268 21.759 1.00 19.76 210 PRO A N 1
ATOM 1648 C CA . PRO A 1 210 ? 10.152 39.494 22.994 1.00 18.66 210 PRO A CA 1
ATOM 1649 C C . PRO A 1 210 ? 10.015 40.993 23.199 1.00 18.15 210 PRO A C 1
ATOM 1650 O O . PRO A 1 210 ? 10.876 41.773 22.784 1.00 18.54 210 PRO A O 1
ATOM 1654 N N . THR A 1 211 ? 8.881 41.408 23.773 1.00 18.17 211 THR A N 1
ATOM 1655 C CA . THR A 1 211 ? 8.625 42.829 23.996 1.00 17.84 211 THR A CA 1
ATOM 1656 C C . THR A 1 211 ? 8.234 43.164 25.422 1.00 18.46 211 THR A C 1
ATOM 1657 O O . THR A 1 211 ? 8.273 44.348 25.782 1.00 18.60 211 THR A O 1
ATOM 1661 N N . CYS A 1 212 ? 7.877 42.184 26.247 1.00 19.36 212 CYS A N 1
ATOM 1662 C CA . CYS A 1 212 ? 7.390 42.507 27.578 1.00 20.30 212 CYS A CA 1
ATOM 1663 C C . CYS A 1 212 ? 7.522 41.291 28.473 1.00 24.47 212 CYS A C 1
ATOM 1664 O O . CYS A 1 212 ? 7.124 40.188 28.086 1.00 24.82 212 CYS A O 1
ATOM 1667 N N . HIS A 1 213 ? 8.069 41.500 29.663 1.00 22.55 213 HIS A N 1
ATOM 1668 C CA . HIS A 1 213 ? 8.041 40.475 30.689 1.00 24.53 213 HIS A CA 1
ATOM 1669 C C . HIS A 1 213 ? 6.592 40.068 30.981 1.00 22.46 213 HIS A C 1
ATOM 1670 O O . HIS A 1 213 ? 5.720 40.941 31.109 1.00 24.99 213 HIS A O 1
ATOM 1677 N N . PRO A 1 214 ? 6.295 38.776 31.087 1.00 28.86 214 PRO A N 1
ATOM 1678 C CA . PRO A 1 214 ? 4.908 38.362 31.379 1.00 31.26 214 PRO A CA 1
ATOM 1679 C C . PRO A 1 214 ? 4.355 38.950 32.664 1.00 32.71 214 PRO A C 1
ATOM 1680 O O . PRO A 1 214 ? 3.154 39.243 32.756 1.00 32.61 214 PRO A O 1
ATOM 1684 N N . GLU A 1 215 ? 5.199 39.143 33.670 1.00 32.55 215 GLU A N 1
ATOM 1685 C CA . GLU A 1 215 ? 4.726 39.720 34.919 1.00 32.99 215 GLU A CA 1
ATOM 1686 C C . GLU A 1 215 ? 4.462 41.215 34.814 1.00 33.20 215 GLU A C 1
ATOM 1687 O O . GLU A 1 215 ? 3.883 41.786 35.741 1.00 36.71 215 GLU A O 1
ATOM 1693 N N . ALA A 1 216 ? 4.843 41.854 33.708 1.00 30.62 216 ALA A N 1
ATOM 1694 C CA . ALA A 1 216 ? 4.596 43.277 33.506 1.00 29.00 216 ALA A CA 1
ATOM 1695 C C . ALA A 1 216 ? 3.624 43.568 32.369 1.00 30.67 216 ALA A C 1
ATOM 1696 O O . ALA A 1 216 ? 3.437 44.738 32.023 1.00 27.59 216 ALA A O 1
ATOM 1698 N N . MET A 1 217 ? 3.030 42.542 31.763 1.00 28.66 217 MET A N 1
ATOM 1699 C CA . MET A 1 217 ? 2.051 42.755 30.709 1.00 29.13 217 MET A CA 1
ATOM 1700 C C . MET A 1 217 ? 0.893 43.590 31.249 1.00 30.38 217 MET A C 1
ATOM 1701 O O . MET A 1 217 ? 0.283 43.209 32.257 1.00 28.30 217 MET A O 1
ATOM 1706 N N . PRO A 1 218 ? 0.562 44.719 30.626 1.00 29.49 218 PRO A N 1
ATOM 1707 C CA . PRO A 1 218 ? -0.527 45.550 31.153 1.00 36.09 218 PRO A CA 1
ATOM 1708 C C . PRO A 1 218 ? -1.839 44.784 31.135 1.00 36.08 218 PRO A C 1
ATOM 1709 O O . PRO A 1 218 ? -2.139 44.051 30.189 1.00 27.01 218 PRO A O 1
ATOM 1713 N N . GLU A 1 219 ? -2.598 44.932 32.225 1.00 37.18 219 GLU A N 1
ATOM 1714 C CA . GLU A 1 219 ? -3.835 44.172 32.391 1.00 38.24 219 GLU A CA 1
ATOM 1715 C C . GLU A 1 219 ? -4.742 44.302 31.171 1.00 30.18 219 GLU A C 1
ATOM 1716 O O . GLU A 1 219 ? -5.278 43.302 30.677 1.00 35.03 219 GLU A O 1
ATOM 1722 N N . GLU A 1 220 ? -4.895 45.519 30.649 1.00 32.60 220 GLU A N 1
ATOM 1723 C CA . GLU A 1 220 ? -5.832 45.746 29.554 1.00 34.40 220 GLU A CA 1
ATOM 1724 C C . GLU A 1 220 ? -5.464 44.974 28.296 1.00 38.88 220 GLU A C 1
ATOM 1725 O O . GLU A 1 220 ? -6.316 44.809 27.416 1.00 36.92 220 GLU A O 1
ATOM 1731 N N . TYR A 1 221 ? -4.217 44.519 28.177 1.00 36.76 221 TYR A N 1
ATOM 1732 C CA . TYR A 1 221 ? -3.787 43.776 27.002 1.00 34.65 221 TYR A CA 1
ATOM 1733 C C . TYR A 1 221 ? -3.640 42.288 27.241 1.00 38.26 221 TYR A C 1
ATOM 1734 O O . TYR A 1 221 ? -3.269 41.572 26.306 1.00 35.26 221 TYR A O 1
ATOM 1743 N N . LYS A 1 222 ? -3.903 41.795 28.453 1.00 30.48 222 LYS A N 1
ATOM 1744 C CA . LYS A 1 222 ? -3.598 40.392 28.714 1.00 35.91 222 LYS A CA 1
ATOM 1745 C C . LYS A 1 222 ? -4.440 39.468 27.847 1.00 44.96 222 LYS A C 1
ATOM 1746 O O . LYS A 1 222 ? -4.003 38.363 27.500 1.00 42.88 222 LYS A O 1
ATOM 1752 N N . SER A 1 223 ? -5.625 39.954 27.463 1.00 39.46 223 SER A N 1
ATOM 1753 C CA . SER A 1 223 ? -6.560 39.183 26.603 1.00 46.12 223 SER A CA 1
ATOM 1754 C C . SER A 1 223 ? -5.978 39.044 25.191 1.00 46.94 223 SER A C 1
ATOM 1755 O O . SER A 1 223 ? -6.283 38.032 24.528 1.00 53.41 223 SER A O 1
ATOM 1758 N N . CYS A 1 224 ? -5.174 40.020 24.752 1.00 44.27 224 CYS A N 1
ATOM 1759 C CA . CYS A 1 224 ? -4.581 39.961 23.414 1.00 45.31 224 CYS A CA 1
ATOM 1760 C C . CYS A 1 224 ? -3.547 38.852 23.299 1.00 43.19 224 CYS A C 1
ATOM 1761 O O . CYS A 1 224 ? -3.222 38.419 22.184 1.00 37.57 224 CYS A O 1
ATOM 1764 N N . ILE A 1 225 ? -2.971 38.429 24.423 1.00 36.56 225 ILE A N 1
ATOM 1765 C CA . ILE A 1 225 ? -1.825 37.523 24.398 1.00 37.50 225 ILE A CA 1
ATOM 1766 C C . ILE A 1 225 ? -2.423 36.120 24.437 1.00 39.18 225 ILE A C 1
ATOM 1767 O O . ILE A 1 225 ? -2.685 35.556 25.503 1.00 44.75 225 ILE A O 1
ATOM 1772 N N . LYS A 1 226 ? -2.676 35.564 23.254 1.00 31.14 226 LYS A N 1
ATOM 1773 C CA . LYS A 1 226 ? -3.133 34.184 23.161 1.00 33.74 226 LYS A CA 1
ATOM 1774 C C . LYS A 1 226 ? -2.004 33.208 22.867 1.00 30.09 226 LYS A C 1
ATOM 1775 O O . LYS A 1 226 ? -2.067 32.061 23.315 1.00 25.61 226 LYS A O 1
ATOM 1781 N N . SER A 1 227 ? -0.966 33.655 22.146 1.00 27.16 227 SER A N 1
ATOM 1782 C CA . SER A 1 227 ? 0.074 32.750 21.659 1.00 26.59 227 SER A CA 1
ATOM 1783 C C . SER A 1 227 ? 0.841 32.076 22.790 1.00 27.53 227 SER A C 1
ATOM 1784 O O . SER A 1 227 ? 1.324 30.958 22.612 1.00 26.15 227 SER A O 1
ATOM 1787 N N . MET A 1 228 ? 0.970 32.722 23.953 1.00 22.66 228 MET A N 1
ATOM 1788 C CA . MET A 1 228 ? 1.810 32.142 25.002 1.00 24.50 228 MET A CA 1
ATOM 1789 C C . MET A 1 228 ? 1.263 30.811 25.508 1.00 29.29 228 MET A C 1
ATOM 1790 O O . MET A 1 228 ? 2.045 29.912 25.856 1.00 27.21 228 MET A O 1
ATOM 1795 N N . GLU A 1 229 ? -0.062 30.656 25.552 1.00 27.68 229 GLU A N 1
ATOM 1796 C CA . GLU A 1 229 ? -0.686 29.388 25.921 1.00 29.46 229 GLU A CA 1
ATOM 1797 C C . GLU A 1 229 ? -0.962 28.511 24.701 1.00 31.28 229 GLU A C 1
ATOM 1798 O O . GLU A 1 229 ? -0.692 27.302 24.723 1.00 27.03 229 GLU A O 1
ATOM 1804 N N . GLU A 1 230 ? -1.498 29.114 23.635 1.00 26.10 230 GLU A N 1
ATOM 1805 C CA . GLU A 1 230 ? -1.835 28.357 22.430 1.00 30.96 230 GLU A CA 1
ATOM 1806 C C . GLU A 1 230 ? -0.593 27.720 21.815 1.00 29.94 230 GLU A C 1
ATOM 1807 O O . GLU A 1 230 ? -0.647 26.585 21.327 1.00 32.05 230 GLU A O 1
ATOM 1813 N N . CYS A 1 231 ? 0.546 28.418 21.853 1.00 27.64 231 CYS A N 1
ATOM 1814 C CA . CYS A 1 231 ? 1.802 27.902 21.326 1.00 23.58 231 CYS A CA 1
ATOM 1815 C C . CYS A 1 231 ? 2.781 27.517 22.432 1.00 28.07 231 CYS A C 1
ATOM 1816 O O . CYS A 1 231 ? 3.996 27.551 22.225 1.00 26.82 231 CYS A O 1
ATOM 1819 N N . ARG A 1 232 ? 2.276 27.147 23.616 1.00 22.45 232 ARG A N 1
ATOM 1820 C CA . ARG A 1 232 ? 3.176 26.896 24.731 1.00 23.68 232 ARG A CA 1
ATOM 1821 C C . ARG A 1 232 ? 4.125 25.736 24.472 1.00 24.99 232 ARG A C 1
ATOM 1822 O O . ARG A 1 232 ? 5.167 25.657 25.126 1.00 26.98 232 ARG A O 1
ATOM 1830 N N . ASP A 1 233 ? 3.803 24.831 23.540 1.00 25.08 233 ASP A N 1
ATOM 1831 C CA . ASP A 1 233 ? 4.695 23.717 23.226 1.00 23.22 233 ASP A CA 1
ATOM 1832 C C . ASP A 1 233 ? 5.197 23.772 21.785 1.00 26.27 233 ASP A C 1
ATOM 1833 O O . ASP A 1 233 ? 5.489 22.732 21.190 1.00 25.91 233 ASP A O 1
ATOM 1838 N N . ALA A 1 234 ? 5.337 24.972 21.223 1.00 21.52 234 ALA A N 1
ATOM 1839 C CA . ALA A 1 234 ? 5.690 25.085 19.816 1.00 24.24 234 ALA A CA 1
ATOM 1840 C C . ALA A 1 234 ? 7.123 24.604 19.587 1.00 26.33 234 ALA A C 1
ATOM 1841 O O . ALA A 1 234 ? 7.968 24.690 20.482 1.00 23.30 234 ALA A O 1
ATOM 1843 N N . PRO A 1 235 ? 7.420 24.090 18.395 1.00 28.32 235 PRO A N 1
ATOM 1844 C CA . PRO A 1 235 ? 8.807 23.761 18.067 1.00 23.78 235 PRO A CA 1
ATOM 1845 C C . PRO A 1 235 ? 9.730 24.947 18.314 1.00 26.36 235 PRO A C 1
ATOM 1846 O O . PRO A 1 235 ? 9.366 26.106 18.084 1.00 26.97 235 PRO A O 1
ATOM 1850 N N . LEU A 1 236 ? 10.933 24.638 18.806 1.00 26.94 236 LEU A N 1
ATOM 1851 C CA . LEU A 1 236 ? 12.081 25.539 18.906 1.00 25.48 236 LEU A CA 1
ATOM 1852 C C . LEU A 1 236 ? 11.933 26.602 19.994 1.00 25.86 236 LEU A C 1
ATOM 1853 O O . LEU A 1 236 ? 12.927 27.207 20.376 1.00 27.30 236 LEU A O 1
ATOM 1858 N N . LEU A 1 237 ? 10.723 26.857 20.499 1.00 22.84 237 LEU A N 1
ATOM 1859 C CA . LEU A 1 237 ? 10.568 27.784 21.618 1.00 24.34 237 LEU A CA 1
ATOM 1860 C C . LEU A 1 237 ? 9.265 27.514 22.356 1.00 24.89 237 LEU A C 1
ATOM 1861 O O . LEU A 1 237 ? 8.180 27.763 21.823 1.00 25.18 237 LEU A O 1
ATOM 1866 N N . SER A 1 238 ? 9.365 27.011 23.578 1.00 23.31 238 SER A N 1
ATOM 1867 C CA . SER A 1 238 ? 8.211 26.747 24.418 1.00 24.91 238 SER A CA 1
ATOM 1868 C C . SER A 1 238 ? 8.009 27.915 25.377 1.00 22.67 238 SER A C 1
ATOM 1869 O O . SER A 1 238 ? 8.909 28.733 25.579 1.00 19.02 238 SER A O 1
ATOM 1872 N N . LYS A 1 239 ? 6.790 28.013 25.920 1.00 22.22 239 LYS A N 1
ATOM 1873 C CA . LYS A 1 239 ? 6.512 28.944 27.014 1.00 21.88 239 LYS A CA 1
ATOM 1874 C C . LYS A 1 239 ? 7.478 28.746 28.175 1.00 21.23 239 LYS A C 1
ATOM 1875 O O . LYS A 1 239 ? 7.990 29.710 28.762 1.00 20.22 239 LYS A O 1
ATOM 1881 N N . LYS A 1 240 ? 7.713 27.492 28.544 1.00 23.55 240 LYS A N 1
ATOM 1882 C CA . LYS A 1 240 ? 8.673 27.204 29.598 1.00 22.32 240 LYS A CA 1
ATOM 1883 C C . LYS A 1 240 ? 10.029 27.847 29.310 1.00 22.62 240 LYS A C 1
ATOM 1884 O O . LYS A 1 240 ? 10.659 28.411 30.213 1.00 20.48 240 LYS A O 1
ATOM 1890 N N . GLU A 1 241 ? 10.487 27.770 28.055 1.00 20.25 241 GLU A N 1
ATOM 1891 C CA . GLU A 1 241 ? 11.782 28.333 27.675 1.00 21.56 241 GLU A CA 1
ATOM 1892 C C . GLU A 1 241 ? 11.752 29.856 27.726 1.00 18.70 241 GLU A C 1
ATOM 1893 O O . GLU A 1 241 ? 12.730 30.496 28.140 1.00 16.96 241 GLU A O 1
ATOM 1899 N N . VAL A 1 242 ? 10.635 30.453 27.295 1.00 20.16 242 VAL A N 1
ATOM 1900 C CA . VAL A 1 242 ? 10.479 31.904 27.377 1.00 19.07 242 VAL A CA 1
ATOM 1901 C C . VAL A 1 242 ? 10.650 32.368 28.823 1.00 19.88 242 VAL A C 1
ATOM 1902 O O . VAL A 1 242 ? 11.429 33.294 29.124 1.00 18.46 242 VAL A O 1
ATOM 1906 N N . TYR A 1 243 ? 9.924 31.722 29.741 1.00 18.88 243 TYR A N 1
ATOM 1907 C CA . TYR A 1 243 ? 10.026 32.083 31.156 1.00 21.33 243 TYR A CA 1
ATOM 1908 C C . TYR A 1 243 ? 11.441 31.857 31.688 1.00 20.03 243 TYR A C 1
ATOM 1909 O O . TYR A 1 243 ? 11.942 32.637 32.514 1.00 20.54 243 TYR A O 1
ATOM 1918 N N . TRP A 1 244 ? 12.108 30.797 31.224 1.00 17.58 244 TRP A N 1
ATOM 1919 C CA . TRP A 1 244 ? 13.464 30.538 31.707 1.00 18.75 244 TRP A CA 1
ATOM 1920 C C . TRP A 1 244 ? 14.433 31.630 31.248 1.00 21.23 244 TRP A C 1
ATOM 1921 O O . TRP A 1 244 ? 15.278 32.084 32.026 1.00 20.47 244 TRP A O 1
ATOM 1932 N N . PHE A 1 245 ? 14.334 32.061 29.982 1.00 20.24 245 PHE A N 1
ATOM 1933 C CA . PHE A 1 245 ? 15.216 33.121 29.496 1.00 19.46 245 PHE A CA 1
ATOM 1934 C C . PHE A 1 245 ? 14.951 34.441 30.227 1.00 18.75 245 PHE A C 1
ATOM 1935 O O . PHE A 1 245 ? 15.890 35.203 30.517 1.00 18.64 245 PHE A O 1
ATOM 1943 N N . ASN A 1 246 ? 13.675 34.735 30.521 1.00 18.84 246 ASN A N 1
ATOM 1944 C CA . ASN A 1 246 ? 13.357 35.918 31.327 1.00 20.30 246 ASN A CA 1
ATOM 1945 C C . ASN A 1 246 ? 13.997 35.824 32.704 1.00 20.58 246 ASN A C 1
ATOM 1946 O O . ASN A 1 246 ? 14.519 36.815 33.234 1.00 20.53 246 ASN A O 1
ATOM 1951 N N . GLU A 1 247 ? 13.939 34.639 33.315 1.00 21.55 247 GLU A N 1
ATOM 1952 C CA . GLU A 1 247 ? 14.561 34.434 34.619 1.00 20.75 247 GLU A CA 1
ATOM 1953 C C . GLU A 1 247 ? 16.083 34.594 34.565 1.00 21.39 247 GLU A C 1
ATOM 1954 O O . GLU A 1 247 ? 16.680 35.207 35.454 1.00 19.02 247 GLU A O 1
ATOM 1960 N N . LEU A 1 248 ? 16.729 34.037 33.537 1.00 20.27 248 LEU A N 1
ATOM 1961 C CA . LEU A 1 248 ? 18.179 34.182 33.401 1.00 16.27 248 LEU A CA 1
ATOM 1962 C C . LEU A 1 248 ? 18.564 35.651 33.272 1.00 18.57 248 LEU A C 1
ATOM 1963 O O . LEU A 1 248 ? 19.613 36.082 33.775 1.00 18.26 248 LEU A O 1
ATOM 1968 N N . ALA A 1 249 ? 17.720 36.442 32.607 1.00 16.07 249 ALA A N 1
ATOM 1969 C CA . ALA A 1 249 ? 18.067 37.843 32.391 1.00 19.35 249 ALA A CA 1
ATOM 1970 C C . ALA A 1 249 ? 17.991 38.652 33.688 1.00 19.43 249 ALA A C 1
ATOM 1971 O O . ALA A 1 249 ? 18.644 39.700 33.807 1.00 18.04 249 ALA A O 1
ATOM 1973 N N . ASN A 1 250 ? 17.176 38.203 34.637 1.00 20.02 250 ASN A N 1
ATOM 1974 C CA . ASN A 1 250 ? 17.154 38.729 35.998 1.00 20.96 250 ASN A CA 1
ATOM 1975 C C . ASN A 1 250 ? 17.109 40.260 36.071 1.00 23.67 250 ASN A C 1
ATOM 1976 O O . ASN A 1 250 ? 17.952 40.877 36.726 1.00 22.29 250 ASN A O 1
ATOM 1981 N N . PRO A 1 251 ? 16.163 40.909 35.383 1.00 22.73 251 PRO A N 1
ATOM 1982 C CA . PRO A 1 251 ? 16.063 42.363 35.519 1.00 22.45 251 PRO A CA 1
ATOM 1983 C C . PRO A 1 251 ? 15.621 42.699 36.936 1.00 21.50 251 PRO A C 1
ATOM 1984 O O . PRO A 1 251 ? 14.790 42.006 37.516 1.00 22.31 251 PRO A O 1
ATOM 1988 N N . ALA A 1 252 ? 16.178 43.776 37.488 1.00 23.98 252 ALA A N 1
ATOM 1989 C CA . ALA A 1 252 ? 15.744 44.223 38.808 1.00 25.65 252 ALA A CA 1
ATOM 1990 C C . ALA A 1 252 ? 14.265 44.610 38.797 1.00 26.52 252 ALA A C 1
ATOM 1991 O O . ALA A 1 252 ? 13.564 44.426 39.800 1.00 25.41 252 ALA A O 1
ATOM 1993 N N . ASP A 1 253 ? 13.775 45.138 37.685 1.00 23.00 253 ASP A N 1
ATOM 1994 C CA . ASP A 1 253 ? 12.378 45.562 37.564 1.00 24.17 253 ASP A CA 1
ATOM 1995 C C . ASP A 1 253 ? 11.852 45.161 36.193 1.00 24.76 253 ASP A C 1
ATOM 1996 O O . ASP A 1 253 ? 12.132 45.843 35.194 1.00 22.49 253 ASP A O 1
ATOM 2001 N N . PRO A 1 254 ? 11.046 44.102 36.114 1.00 25.43 254 PRO A N 1
ATOM 2002 C CA . PRO A 1 254 ? 10.492 43.682 34.815 1.00 24.79 254 PRO A CA 1
ATOM 2003 C C . PRO A 1 254 ? 9.565 44.708 34.177 1.00 29.42 254 PRO A C 1
ATOM 2004 O O . PRO A 1 254 ? 9.310 44.618 32.964 1.00 24.50 254 PRO A O 1
ATOM 2008 N N . HIS A 1 255 ? 9.051 45.672 34.952 1.00 22.19 255 HIS A N 1
ATOM 2009 C CA . HIS A 1 255 ? 8.217 46.750 34.436 1.00 22.77 255 HIS A CA 1
ATOM 2010 C C . HIS A 1 255 ? 9.019 47.885 33.811 1.00 23.04 255 HIS A C 1
ATOM 2011 O O . HIS A 1 255 ? 8.421 48.778 33.206 1.00 24.75 255 HIS A O 1
ATOM 2018 N N . ASP A 1 256 ? 10.337 47.894 33.963 1.00 23.40 256 ASP A N 1
ATOM 2019 C CA . ASP A 1 256 ? 11.120 48.993 33.425 1.00 22.54 256 ASP A CA 1
ATOM 2020 C C . ASP A 1 256 ? 11.276 48.833 31.914 1.00 20.64 256 ASP A C 1
ATOM 2021 O O . ASP A 1 256 ? 11.498 47.721 31.425 1.00 20.64 256 ASP A O 1
ATOM 2026 N N . PRO A 1 257 ? 11.166 49.918 31.149 1.00 20.06 257 PRO A N 1
ATOM 2027 C CA . PRO A 1 257 ? 11.345 49.806 29.691 1.00 21.07 257 PRO A CA 1
ATOM 2028 C C . PRO A 1 257 ? 12.719 49.301 29.276 1.00 21.93 257 PRO A C 1
ATOM 2029 O O . PRO A 1 257 ? 12.848 48.783 28.158 1.00 20.58 257 PRO A O 1
ATOM 2033 N N . SER A 1 258 ? 13.744 49.445 30.127 1.00 19.55 258 SER A N 1
ATOM 2034 C CA . SER A 1 258 ? 15.064 48.907 29.802 1.00 20.19 258 SER A CA 1
ATOM 2035 C C . SER A 1 258 ? 15.066 47.387 29.718 1.00 18.92 258 SER A C 1
ATOM 2036 O O . SER A 1 258 ? 16.046 46.813 29.228 1.00 18.00 258 SER A O 1
ATOM 2039 N N . PHE A 1 259 ? 14.005 46.724 30.188 1.00 20.46 259 PHE A N 1
ATOM 2040 C CA . PHE A 1 259 ? 13.805 45.303 29.923 1.00 19.38 259 PHE A CA 1
ATOM 2041 C C . PHE A 1 259 ? 12.624 45.030 29.002 1.00 21.27 259 PHE A C 1
ATOM 2042 O O . PHE A 1 259 ? 12.734 44.210 28.083 1.00 21.53 259 PHE A O 1
ATOM 2050 N N . SER A 1 260 ? 11.495 45.708 29.221 1.00 17.64 260 SER A N 1
ATOM 2051 C CA . SER A 1 260 ? 10.236 45.484 28.517 1.00 20.83 260 SER A CA 1
ATOM 2052 C C . SER A 1 260 ? 9.969 46.678 27.618 1.00 19.80 260 SER A C 1
ATOM 2053 O O . SER A 1 260 ? 9.309 47.637 28.047 1.00 23.63 260 SER A O 1
ATOM 2056 N N . PRO A 1 261 ? 10.430 46.667 26.365 1.00 18.52 261 PRO A N 1
ATOM 2057 C CA . PRO A 1 261 ? 10.277 47.862 25.517 1.00 17.68 261 PRO A CA 1
ATOM 2058 C C . PRO A 1 261 ? 8.833 48.233 25.219 1.00 18.77 261 PRO A C 1
ATOM 2059 O O . PRO A 1 261 ? 8.579 49.387 24.856 1.00 19.59 261 PRO A O 1
ATOM 2063 N N . LEU A 1 262 ? 7.894 47.281 25.312 1.00 17.25 262 LEU A N 1
ATOM 2064 C CA . LEU A 1 262 ? 6.471 47.587 25.215 1.00 19.12 262 LEU A CA 1
ATOM 2065 C C . LEU A 1 262 ? 6.060 48.717 26.152 1.00 22.56 262 LEU A C 1
ATOM 2066 O O . LEU A 1 262 ? 5.127 49.472 25.841 1.00 20.61 262 LEU A O 1
ATOM 2071 N N . LEU A 1 263 ? 6.751 48.858 27.286 1.00 20.08 263 LEU A N 1
ATOM 2072 C CA . LEU A 1 263 ? 6.339 49.724 28.385 1.00 22.28 263 LEU A CA 1
ATOM 2073 C C . LEU A 1 263 ? 7.012 51.103 28.386 1.00 24.63 263 LEU A C 1
ATOM 2074 O O . LEU A 1 263 ? 6.857 51.848 29.363 1.00 22.86 263 LEU A O 1
ATOM 2079 N N . PHE A 1 264 ? 7.759 51.459 27.348 1.00 17.54 264 PHE A N 1
ATOM 2080 C CA . PHE A 1 264 ? 8.180 52.853 27.226 1.00 22.72 264 PHE A CA 1
ATOM 2081 C C . PHE A 1 264 ? 6.953 53.757 27.255 1.00 23.63 264 PHE A C 1
ATOM 2082 O O . PHE A 1 264 ? 5.929 53.435 26.637 1.00 22.45 264 PHE A O 1
ATOM 2090 N N . PRO A 1 265 ? 7.015 54.882 27.972 1.00 23.05 265 PRO A N 1
ATOM 2091 C CA . PRO A 1 265 ? 5.850 55.780 28.047 1.00 25.19 265 PRO A CA 1
ATOM 2092 C C . PRO A 1 265 ? 5.352 56.241 26.691 1.00 24.46 265 PRO A C 1
ATOM 2093 O O . PRO A 1 265 ? 4.145 56.445 26.517 1.00 23.61 265 PRO A O 1
ATOM 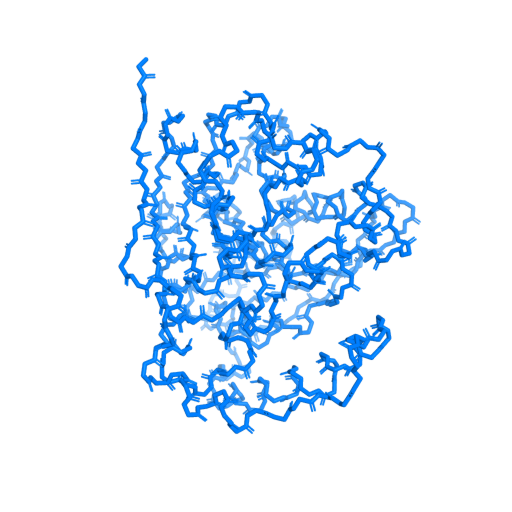2097 N N . SER A 1 266 ? 6.230 56.400 25.717 1.00 22.01 266 SER A N 1
ATOM 2098 C CA . SER A 1 266 ? 5.821 56.862 24.406 1.00 22.63 266 SER A CA 1
ATOM 2099 C C . SER A 1 266 ? 6.504 56.059 23.310 1.00 23.51 266 SER A C 1
ATOM 2100 O O . SER A 1 266 ? 7.712 55.792 23.375 1.00 22.48 266 SER A O 1
ATOM 2103 N N . HIS A 1 267 ? 5.715 55.673 22.306 1.00 21.20 267 HIS A N 1
ATOM 2104 C CA . HIS A 1 267 ? 6.234 55.038 21.101 1.00 23.31 267 HIS A CA 1
ATOM 2105 C C . HIS A 1 267 ? 6.148 55.958 19.896 1.00 21.25 267 HIS A C 1
ATOM 2106 O O . HIS A 1 267 ? 6.306 55.494 18.765 1.00 24.02 267 HIS A O 1
ATOM 2113 N N . ALA A 1 268 ? 5.899 57.251 20.107 1.00 23.87 268 ALA A N 1
ATOM 2114 C CA . ALA A 1 268 ? 5.868 58.182 18.986 1.00 23.99 268 ALA A CA 1
ATOM 2115 C C . ALA A 1 268 ? 7.286 58.480 18.517 1.00 23.41 268 ALA A C 1
ATOM 2116 O O . ALA A 1 268 ? 8.256 58.346 19.274 1.00 21.17 268 ALA A O 1
ATOM 2118 N N . ASN A 1 269 ? 7.397 58.863 17.245 1.00 21.50 269 ASN A N 1
ATOM 2119 C CA . ASN A 1 269 ? 8.631 59.403 16.690 1.00 23.10 269 ASN A CA 1
ATOM 2120 C C . ASN A 1 269 ? 9.760 58.360 16.657 1.00 24.60 269 ASN A C 1
ATOM 2121 O O . ASN A 1 269 ? 10.942 58.715 16.648 1.00 23.59 269 ASN A O 1
ATOM 2126 N N . LEU A 1 270 ? 9.402 57.069 16.641 1.00 23.15 270 LEU A N 1
ATOM 2127 C CA . LEU A 1 270 ? 10.351 55.996 16.404 1.00 22.21 270 LEU A CA 1
ATOM 2128 C C . LEU A 1 270 ? 10.627 55.893 14.911 1.00 23.96 270 LEU A C 1
ATOM 2129 O O . LEU A 1 270 ? 9.872 56.437 14.099 1.00 24.74 270 LEU A O 1
ATOM 2134 N N . PRO A 1 271 ? 11.702 55.214 14.515 1.00 22.27 271 PRO A N 1
ATOM 2135 C CA . PRO A 1 271 ? 11.970 55.038 13.079 1.00 21.94 271 PRO A CA 1
ATOM 2136 C C . PRO A 1 271 ? 10.915 54.163 12.432 1.00 21.07 271 PRO A C 1
ATOM 2137 O O . PRO A 1 271 ? 10.248 53.365 13.111 1.00 23.02 271 PRO A O 1
ATOM 2141 N N . PRO A 1 272 ? 10.717 54.302 11.122 1.00 24.15 272 PRO A N 1
ATOM 2142 C CA . PRO A 1 272 ? 9.830 53.381 10.413 1.00 20.21 272 PRO A CA 1
ATOM 2143 C C . PRO A 1 272 ? 10.236 51.948 10.719 1.00 18.73 272 PRO A C 1
ATOM 2144 O O . PRO A 1 272 ? 11.419 51.635 10.830 1.00 20.78 272 PRO A O 1
ATOM 2148 N N . LEU A 1 273 ? 9.240 51.086 10.892 1.00 22.04 273 LEU A N 1
ATOM 2149 C CA . LEU A 1 273 ? 9.433 49.766 11.473 1.00 20.37 273 LEU A CA 1
ATOM 2150 C C . LEU A 1 273 ? 8.967 48.687 10.510 1.00 19.98 273 LEU A C 1
ATOM 2151 O O . LEU A 1 273 ? 7.796 48.668 10.124 1.00 23.76 273 LEU A O 1
ATOM 2156 N N . PHE A 1 274 ? 9.868 47.760 10.181 1.00 20.88 274 PHE A N 1
ATOM 2157 C CA . PHE A 1 274 ? 9.564 46.558 9.414 1.00 20.76 274 PHE A CA 1
ATOM 2158 C C . PHE A 1 274 ? 9.617 45.385 10.386 1.00 19.41 274 PHE A C 1
ATOM 2159 O O . PHE A 1 274 ? 10.684 45.070 10.929 1.00 20.37 274 PHE A O 1
ATOM 2167 N N . PHE A 1 275 ? 8.470 44.744 10.597 1.00 18.81 275 PHE A N 1
ATOM 2168 C CA . PHE A 1 275 ? 8.288 43.743 11.634 1.00 22.77 275 PHE A CA 1
ATOM 2169 C C . PHE A 1 275 ? 8.025 42.393 10.985 1.00 21.51 275 PHE A C 1
ATOM 2170 O O . PHE A 1 275 ? 7.178 42.283 10.090 1.00 24.65 275 PHE A O 1
ATOM 2178 N N . MET A 1 276 ? 8.759 41.371 11.414 1.00 19.57 276 MET A N 1
ATOM 2179 C CA . MET A 1 276 ? 8.610 40.034 10.859 1.00 22.09 276 MET A CA 1
ATOM 2180 C C . MET A 1 276 ? 8.213 39.088 11.977 1.00 22.46 276 MET A C 1
ATOM 2181 O O . MET A 1 276 ? 8.869 39.055 13.018 1.00 19.57 276 MET A O 1
ATOM 2186 N N . SER A 1 277 ? 7.159 38.311 11.755 1.00 19.05 277 SER A N 1
ATOM 2187 C CA . SER A 1 277 ? 6.582 37.459 12.781 1.00 20.16 277 SER A CA 1
ATOM 2188 C C . SER A 1 277 ? 6.495 36.023 12.288 1.00 21.86 277 SER A C 1
ATOM 2189 O O . SER A 1 277 ? 6.242 35.774 11.106 1.00 21.23 277 SER A O 1
ATOM 2192 N N . CYS A 1 278 ? 6.699 35.081 13.203 1.00 23.85 278 CYS A N 1
ATOM 2193 C CA . CYS A 1 278 ? 6.452 33.669 12.942 1.00 22.84 278 CYS A CA 1
ATOM 2194 C C . CYS A 1 278 ? 5.154 33.272 13.631 1.00 24.54 278 CYS A C 1
ATOM 2195 O O . CYS A 1 278 ? 4.916 33.647 14.788 1.00 25.23 278 CYS A O 1
ATOM 2198 N N . GLY A 1 279 ? 4.329 32.490 12.934 1.00 23.45 279 GLY A N 1
ATOM 2199 C CA . GLY A 1 279 ? 2.993 32.218 13.439 1.00 25.06 279 GLY A CA 1
ATOM 2200 C C . GLY A 1 279 ? 2.965 31.252 14.607 1.00 22.02 279 GLY A C 1
ATOM 2201 O O . GLY A 1 279 ? 2.128 31.376 15.500 1.00 24.80 279 GLY A O 1
ATOM 2202 N N . TRP A 1 280 ? 3.854 30.264 14.611 1.00 21.12 280 TRP A N 1
ATOM 2203 C CA . TRP A 1 280 ? 3.791 29.171 15.580 1.00 18.95 280 TRP A CA 1
ATOM 2204 C C . TRP A 1 280 ? 4.815 29.409 16.686 1.00 21.92 280 TRP A C 1
ATOM 2205 O O . TRP A 1 280 ? 5.839 28.738 16.772 1.00 21.05 280 TRP A O 1
ATOM 2216 N N . ASP A 1 281 ? 4.506 30.374 17.557 1.00 22.74 281 ASP A N 1
ATOM 2217 C CA . ASP A 1 281 ? 5.524 30.997 18.395 1.00 21.12 281 ASP A CA 1
ATOM 2218 C C . ASP A 1 281 ? 4.830 31.598 19.611 1.00 21.73 281 ASP A C 1
ATOM 2219 O O . ASP A 1 281 ? 3.911 32.412 19.447 1.00 22.02 281 ASP A O 1
ATOM 2224 N N . PRO A 1 282 ? 5.204 31.197 20.833 1.00 19.55 282 PRO A N 1
ATOM 2225 C CA . PRO A 1 282 ? 4.580 31.802 22.029 1.00 22.35 282 PRO A CA 1
ATOM 2226 C C . PRO A 1 282 ? 4.793 33.303 22.129 1.00 22.47 282 PRO A C 1
ATOM 2227 O O . PRO A 1 282 ? 3.952 34.002 22.714 1.00 23.77 282 PRO A O 1
ATOM 2231 N N . LEU A 1 283 ? 5.885 33.826 21.572 1.00 21.31 283 LEU A N 1
ATOM 2232 C CA . LEU A 1 283 ? 6.164 35.264 21.580 1.00 23.33 283 LEU A CA 1
ATOM 2233 C C . LEU A 1 283 ? 5.425 36.028 20.486 1.00 22.49 283 LEU A C 1
ATOM 2234 O O . LEU A 1 283 ? 5.647 37.236 20.336 1.00 20.46 283 LEU A O 1
ATOM 2239 N N . ARG A 1 284 ? 4.572 35.359 19.703 1.00 22.19 284 ARG A N 1
ATOM 2240 C CA . ARG A 1 284 ? 3.961 36.023 18.557 1.00 19.20 284 ARG A CA 1
ATOM 2241 C C . ARG A 1 284 ? 3.128 37.225 18.983 1.00 19.75 284 ARG A C 1
ATOM 2242 O O . ARG A 1 284 ? 3.273 38.324 18.433 1.00 20.98 284 ARG A O 1
ATOM 2250 N N . ASP A 1 285 ? 2.246 37.037 19.962 1.00 22.62 285 ASP A N 1
ATOM 2251 C CA . ASP A 1 285 ? 1.237 38.060 20.217 1.00 22.86 285 ASP A CA 1
ATOM 2252 C C . ASP A 1 285 ? 1.805 39.291 20.927 1.00 22.91 285 ASP A C 1
ATOM 2253 O O . ASP A 1 285 ? 1.340 40.405 20.663 1.00 23.67 285 ASP A O 1
ATOM 2258 N N . GLU A 1 286 ? 2.819 39.151 21.788 1.00 21.37 286 GLU A N 1
ATOM 2259 C CA . GLU A 1 286 ? 3.402 40.369 22.352 1.00 21.91 286 GLU A CA 1
ATOM 2260 C C . GLU A 1 286 ? 4.130 41.176 21.285 1.00 19.52 286 GLU A C 1
ATOM 2261 O O . GLU A 1 286 ? 4.180 42.411 21.366 1.00 19.23 286 GLU A O 1
ATOM 2267 N N . GLY A 1 287 ? 4.660 40.508 20.257 1.00 18.91 287 GLY A N 1
ATOM 2268 C CA . GLY A 1 287 ? 5.227 41.235 19.134 1.00 19.78 287 GLY A CA 1
ATOM 2269 C C . GLY A 1 287 ? 4.165 41.931 18.300 1.00 19.76 287 GLY A C 1
ATOM 2270 O O . GLY A 1 287 ? 4.334 43.084 17.887 1.00 21.57 287 GLY A O 1
ATOM 2271 N N . LEU A 1 288 ? 3.061 41.237 18.025 1.00 21.12 288 LEU A N 1
ATOM 2272 C CA . LEU A 1 288 ? 1.964 41.876 17.294 1.00 21.70 288 LEU A CA 1
ATOM 2273 C C . LEU A 1 288 ? 1.400 43.060 18.074 1.00 21.59 288 LEU A C 1
ATOM 2274 O O . LEU A 1 288 ? 1.064 44.100 17.495 1.00 25.35 288 LEU A O 1
ATOM 2279 N N . LEU A 1 289 ? 1.345 42.940 19.398 1.00 20.64 289 LEU A N 1
ATOM 2280 C CA . LEU A 1 289 ? 0.874 44.036 20.230 1.00 19.62 289 LEU A CA 1
ATOM 2281 C C . LEU A 1 289 ? 1.819 45.224 20.141 1.00 25.07 289 LEU A C 1
ATOM 2282 O O . LEU A 1 289 ? 1.375 46.371 19.993 1.00 24.78 289 LEU A O 1
ATOM 2287 N N . TYR A 1 290 ? 3.134 44.966 20.243 1.00 20.67 290 TYR A N 1
ATOM 2288 C CA . TYR A 1 290 ? 4.112 46.048 20.142 1.00 20.63 290 TYR A CA 1
ATOM 2289 C C . TYR A 1 290 ? 3.972 46.760 18.803 1.00 21.96 290 TYR A C 1
ATOM 2290 O O . TYR A 1 290 ? 3.952 47.997 18.738 1.00 22.53 290 TYR A O 1
ATOM 2299 N N . HIS A 1 291 ? 3.817 45.986 17.727 1.00 20.83 291 HIS A N 1
ATOM 2300 C CA . HIS A 1 291 ? 3.634 46.576 16.411 1.00 20.00 291 HIS A CA 1
ATOM 2301 C C . HIS A 1 291 ? 2.361 47.421 16.340 1.00 22.02 291 HIS A C 1
ATOM 2302 O O . HIS A 1 291 ? 2.354 48.498 15.726 1.00 23.88 291 HIS A O 1
ATOM 2309 N N . ALA A 1 292 ? 1.274 46.937 16.946 1.00 24.16 292 ALA A N 1
ATOM 2310 C CA . ALA A 1 292 ? 0.021 47.685 16.954 1.00 25.92 292 ALA A CA 1
ATOM 2311 C C . ALA A 1 292 ? 0.187 49.012 17.682 1.00 25.61 292 ALA A C 1
ATOM 2312 O O . ALA A 1 292 ? -0.293 50.054 17.215 1.00 23.80 292 ALA A O 1
ATOM 2314 N N . LEU A 1 293 ? 0.874 48.991 18.828 1.00 26.89 293 LEU A N 1
ATOM 2315 C CA . LEU A 1 293 ? 1.080 50.222 19.588 1.00 24.75 293 LEU A CA 1
ATOM 2316 C C . LEU A 1 293 ? 1.953 51.200 18.826 1.00 26.25 293 LEU A C 1
ATOM 2317 O O . LEU A 1 293 ? 1.737 52.416 18.892 1.00 27.34 293 LEU A O 1
ATOM 2322 N N . VAL A 1 294 ? 2.963 50.700 18.110 1.00 26.44 294 VAL A N 1
ATOM 2323 C CA . VAL A 1 294 ? 3.817 51.614 17.359 1.00 22.31 294 VAL A CA 1
ATOM 2324 C C . VAL A 1 294 ? 3.031 52.232 16.205 1.00 26.38 294 VAL A C 1
ATOM 2325 O O . VAL A 1 294 ? 3.140 53.438 15.937 1.00 24.13 294 VAL A O 1
ATOM 2329 N N . LYS A 1 295 ? 2.200 51.427 15.532 1.00 25.10 295 LYS A N 1
ATOM 2330 C CA . LYS A 1 295 ? 1.366 51.951 14.456 1.00 32.01 295 LYS A CA 1
ATOM 2331 C C . LYS A 1 295 ? 0.378 52.997 14.975 1.00 26.31 295 LYS A C 1
ATOM 2332 O O . LYS A 1 295 ? 0.218 54.061 14.372 1.00 30.06 295 LYS A O 1
ATOM 2338 N N . GLU A 1 296 ? -0.282 52.719 16.101 1.00 27.52 296 GLU A N 1
ATOM 2339 C CA . GLU A 1 296 ? -1.240 53.674 16.659 1.00 31.81 296 GLU A CA 1
ATOM 2340 C C . GLU A 1 296 ? -0.580 54.968 17.118 1.00 33.71 296 GLU A C 1
ATOM 2341 O O . GLU A 1 296 ? -1.257 56.005 17.182 1.00 31.28 296 GLU A O 1
ATOM 2347 N N . ALA A 1 297 ? 0.719 54.939 17.420 1.00 25.82 297 ALA A N 1
ATOM 2348 C CA . ALA A 1 297 ? 1.458 56.135 17.794 1.00 30.60 297 ALA A CA 1
ATOM 2349 C C . ALA A 1 297 ? 1.881 56.964 16.595 1.00 28.64 297 ALA A C 1
ATOM 2350 O O . ALA A 1 297 ? 2.521 58.007 16.780 1.00 29.32 297 ALA A O 1
ATOM 2352 N N . GLY A 1 298 ? 1.548 56.530 15.382 1.00 26.64 298 GLY A N 1
ATOM 2353 C CA . GLY A 1 298 ? 1.752 57.338 14.202 1.00 26.51 298 GLY A CA 1
ATOM 2354 C C . GLY A 1 298 ? 2.973 56.988 13.392 1.00 30.70 298 GLY A C 1
ATOM 2355 O O . GLY A 1 298 ? 3.230 57.646 12.378 1.00 28.86 298 GLY A O 1
ATOM 2356 N N . VAL A 1 299 ? 3.727 55.967 13.798 1.00 25.86 299 VAL A N 1
ATOM 2357 C CA . VAL A 1 299 ? 4.954 55.581 13.114 1.00 24.95 299 VAL A CA 1
ATOM 2358 C C . VAL A 1 299 ? 4.599 54.727 11.909 1.00 23.55 299 VAL A C 1
ATOM 2359 O O . VAL A 1 299 ? 3.700 53.886 11.980 1.00 24.22 299 VAL A O 1
ATOM 2363 N N . GLU A 1 300 ? 5.289 54.964 10.791 1.00 26.14 300 GLU A N 1
ATOM 2364 C CA . GLU A 1 300 ? 5.112 54.140 9.603 1.00 25.64 300 GLU A CA 1
ATOM 2365 C C . GLU A 1 300 ? 5.668 52.738 9.824 1.00 28.69 300 GLU A C 1
ATOM 2366 O O . GLU A 1 300 ? 6.748 52.556 10.393 1.00 22.78 300 GLU A O 1
ATOM 2372 N N . THR A 1 301 ? 4.963 51.754 9.278 1.00 30.11 301 THR A N 1
ATOM 2373 C CA . THR A 1 301 ? 5.045 50.398 9.781 1.00 26.06 301 THR A CA 1
ATOM 2374 C C . THR A 1 301 ? 4.637 49.413 8.694 1.00 30.54 301 THR A C 1
ATOM 2375 O O . THR A 1 301 ? 3.715 49.677 7.911 1.00 27.00 301 THR A O 1
ATOM 2379 N N . ARG A 1 302 ? 5.355 48.294 8.635 1.00 24.26 302 ARG A N 1
ATOM 2380 C CA . ARG A 1 302 ? 5.002 47.159 7.796 1.00 29.52 302 ARG A CA 1
ATOM 2381 C C . ARG A 1 302 ? 5.157 45.884 8.605 1.00 27.48 302 ARG A C 1
ATOM 2382 O O . ARG A 1 302 ? 6.063 45.774 9.429 1.00 29.21 302 ARG A O 1
ATOM 2390 N N . MET A 1 303 ? 4.252 44.942 8.388 1.00 28.18 303 MET A N 1
ATOM 2391 C CA . MET A 1 303 ? 4.220 43.677 9.100 1.00 27.24 303 MET A CA 1
ATOM 2392 C C . MET A 1 303 ? 4.251 42.568 8.059 1.00 30.42 303 MET A C 1
ATOM 2393 O O . MET A 1 303 ? 3.642 42.700 6.994 1.00 28.15 303 MET A O 1
ATOM 2398 N N . THR A 1 304 ? 5.000 41.506 8.341 1.00 24.15 304 THR A N 1
ATOM 2399 C CA . THR A 1 304 ? 4.994 40.295 7.529 1.00 26.44 304 THR A CA 1
ATOM 2400 C C . THR A 1 304 ? 4.834 39.116 8.462 1.00 28.25 304 THR A C 1
ATOM 2401 O O . THR A 1 304 ? 5.637 38.962 9.388 1.00 23.02 304 THR A O 1
ATOM 2405 N N . MET A 1 305 ? 3.824 38.284 8.211 1.00 22.56 305 MET A N 1
ATOM 2406 C CA . MET A 1 305 ? 3.541 37.112 9.031 1.00 23.49 305 MET A CA 1
ATOM 2407 C C . MET A 1 305 ? 3.861 35.829 8.263 1.00 27.16 305 MET A C 1
ATOM 2408 O O . MET A 1 305 ? 3.442 35.665 7.108 1.00 29.34 305 MET A O 1
ATOM 2413 N N . TYR A 1 306 ? 4.605 34.919 8.896 1.00 21.55 306 TYR A N 1
ATOM 2414 C CA . TYR A 1 306 ? 4.866 33.586 8.360 1.00 21.58 306 TYR A CA 1
ATOM 2415 C C . TYR A 1 306 ? 4.055 32.565 9.144 1.00 22.64 306 TYR A C 1
ATOM 2416 O O . TYR A 1 306 ? 4.495 32.087 10.202 1.00 22.44 306 TYR A O 1
ATOM 2425 N N . PRO A 1 307 ? 2.856 32.204 8.680 1.00 25.02 307 PRO A N 1
ATOM 2426 C CA . PRO A 1 307 ? 2.038 31.249 9.436 1.00 24.66 307 PRO A CA 1
ATOM 2427 C C . PRO A 1 307 ? 2.632 29.849 9.414 1.00 22.50 307 PRO A C 1
ATOM 2428 O O . PRO A 1 307 ? 3.334 29.454 8.481 1.00 25.71 307 PRO A O 1
ATOM 2432 N N . GLY A 1 308 ? 2.347 29.103 10.477 1.00 24.15 308 GLY A N 1
ATOM 2433 C CA . GLY A 1 308 ? 2.686 27.692 10.544 1.00 25.13 308 GLY A CA 1
ATOM 2434 C C . GLY A 1 308 ? 4.158 27.362 10.677 1.00 24.01 308 GLY A C 1
ATOM 2435 O O . GLY A 1 308 ? 4.532 26.194 10.496 1.00 22.14 308 GLY A O 1
ATOM 2436 N N . VAL A 1 309 ? 5.010 28.338 10.975 1.00 21.81 309 VAL A N 1
ATOM 2437 C CA . VAL A 1 309 ? 6.419 28.026 11.218 1.00 21.67 309 VAL A CA 1
ATOM 2438 C C . VAL A 1 309 ? 6.865 28.603 12.556 1.00 24.47 309 VAL A C 1
ATOM 2439 O O . VAL A 1 309 ? 6.329 29.629 13.013 1.00 21.43 309 VAL A O 1
ATOM 2443 N N . PRO A 1 310 ? 7.834 27.973 13.209 1.00 20.46 310 PRO A N 1
ATOM 2444 C CA . PRO A 1 310 ? 8.223 28.379 14.560 1.00 19.22 310 PRO A CA 1
ATOM 2445 C C . PRO A 1 310 ? 9.258 29.505 14.582 1.00 22.25 310 PRO A C 1
ATOM 2446 O O . PRO A 1 310 ? 9.842 29.909 13.574 1.00 19.53 310 PRO A O 1
ATOM 2450 N N . HIS A 1 311 ? 9.476 29.993 15.796 1.00 21.50 311 HIS A N 1
ATOM 2451 C CA . HIS A 1 311 ? 10.502 30.977 16.128 1.00 22.10 311 HIS A CA 1
ATOM 2452 C C . HIS A 1 311 ? 11.867 30.578 15.581 1.00 24.22 311 HIS A C 1
ATOM 2453 O O . HIS A 1 311 ? 12.395 29.510 15.911 1.00 21.10 311 HIS A O 1
ATOM 2460 N N . ALA A 1 312 ? 12.431 31.436 14.733 1.00 20.52 312 ALA A N 1
ATOM 2461 C CA . ALA A 1 312 ? 13.784 31.270 14.204 1.00 24.70 312 ALA A CA 1
ATOM 2462 C C . ALA A 1 312 ? 13.934 30.047 13.315 1.00 24.04 312 ALA A C 1
ATOM 2463 O O . ALA A 1 312 ? 15.041 29.497 13.216 1.00 22.62 312 ALA A O 1
ATOM 2465 N N . PHE A 1 313 ? 12.841 29.594 12.685 1.00 20.42 313 PHE A N 1
ATOM 2466 C CA . PHE A 1 313 ? 12.930 28.435 11.801 1.00 20.43 313 PHE A CA 1
ATOM 2467 C C . PHE A 1 313 ? 13.884 28.686 10.643 1.00 21.19 313 PHE A C 1
ATOM 2468 O O . PHE A 1 313 ? 14.462 27.735 10.110 1.00 20.94 313 PHE A O 1
ATOM 2476 N N . HIS A 1 314 ? 14.061 29.953 10.228 1.00 20.78 314 HIS A N 1
ATOM 2477 C CA . HIS A 1 314 ? 14.947 30.228 9.103 1.00 19.58 314 HIS A CA 1
ATOM 2478 C C . HIS A 1 314 ? 16.420 30.133 9.469 1.00 18.51 314 HIS A C 1
ATOM 2479 O O . HIS A 1 314 ? 17.250 29.998 8.571 1.00 20.81 314 HIS A O 1
ATOM 2486 N N . MET A 1 315 ? 16.769 30.184 10.755 1.00 20.88 315 MET A N 1
ATOM 2487 C CA . MET A 1 315 ? 18.154 30.011 11.183 1.00 20.19 315 MET A CA 1
ATOM 2488 C C . MET A 1 315 ? 18.514 28.552 11.358 1.00 20.20 315 MET A C 1
ATOM 2489 O O . MET A 1 315 ? 19.682 28.174 11.206 1.00 22.03 315 MET A O 1
ATOM 2494 N N . LEU A 1 316 ? 17.534 27.729 11.677 1.00 20.33 316 LEU A N 1
ATOM 2495 C CA . LEU A 1 316 ? 17.775 26.311 11.863 1.00 20.34 316 LEU A CA 1
ATOM 2496 C C . LEU A 1 316 ? 17.483 25.487 10.620 1.00 21.45 316 LEU A C 1
ATOM 2497 O O . LEU A 1 316 ? 17.991 24.367 10.511 1.00 21.72 316 LEU A O 1
ATOM 2502 N N . PHE A 1 317 ? 16.695 26.007 9.679 1.00 20.84 317 PHE A N 1
ATOM 2503 C CA . PHE A 1 317 ? 16.299 25.238 8.503 1.00 20.18 317 PHE A CA 1
ATOM 2504 C C . PHE A 1 317 ? 16.438 26.083 7.245 1.00 21.07 317 PHE A C 1
ATOM 2505 O O . PHE A 1 317 ? 15.548 26.113 6.402 1.00 23.23 317 PHE A O 1
ATOM 2513 N N . ARG A 1 318 ? 17.567 26.783 7.096 1.00 19.64 318 ARG A N 1
ATOM 2514 C CA . ARG A 1 318 ? 17.709 27.725 5.988 1.00 20.06 318 ARG A CA 1
ATOM 2515 C C . ARG A 1 318 ? 17.556 27.054 4.625 1.00 22.39 318 ARG A C 1
ATOM 2516 O O . ARG A 1 318 ? 17.195 27.725 3.652 1.00 24.71 318 ARG A O 1
ATOM 2524 N N . SER A 1 319 ? 17.781 25.743 4.530 1.00 23.50 319 SER A N 1
ATOM 2525 C CA . SER A 1 319 ? 17.680 25.093 3.227 1.00 22.55 319 SER A CA 1
ATOM 2526 C C . SER A 1 319 ? 16.232 24.974 2.761 1.00 22.93 319 SER A C 1
ATOM 2527 O O . SER A 1 319 ? 15.996 24.725 1.574 1.00 26.93 319 SER A O 1
ATOM 2530 N N . MET A 1 320 ? 15.261 25.163 3.654 1.00 21.24 320 MET A N 1
ATOM 2531 C CA . MET A 1 320 ? 13.869 25.253 3.234 1.00 22.81 320 MET A CA 1
ATOM 2532 C C . MET A 1 320 ? 13.706 26.415 2.270 1.00 24.37 320 MET A C 1
ATOM 2533 O O . MET A 1 320 ? 14.297 27.482 2.462 1.00 22.54 320 MET A O 1
ATOM 2538 N N . LYS A 1 321 ? 12.910 26.205 1.217 1.00 25.66 321 LYS A N 1
ATOM 2539 C CA . LYS A 1 321 ? 12.578 27.313 0.324 1.00 27.79 321 LYS A CA 1
ATOM 2540 C C . LYS A 1 321 ? 11.877 28.434 1.086 1.00 24.92 321 LYS A C 1
ATOM 2541 O O . LYS A 1 321 ? 12.128 29.621 0.835 1.00 24.63 321 LYS A O 1
ATOM 2547 N N . LEU A 1 322 ? 11.025 28.073 2.048 1.00 22.64 322 LEU A N 1
ATOM 2548 C CA . LEU A 1 322 ? 10.337 29.074 2.863 1.00 23.27 322 LEU A CA 1
ATOM 2549 C C . LEU A 1 322 ? 11.314 29.900 3.699 1.00 23.80 322 LEU A C 1
ATOM 2550 O O . LEU A 1 322 ? 11.129 31.114 3.861 1.00 22.14 322 LEU A O 1
ATOM 2555 N N . ALA A 1 323 ? 12.341 29.250 4.259 1.00 20.75 323 ALA A N 1
ATOM 2556 C CA . ALA A 1 323 ? 13.361 29.949 5.039 1.00 21.18 323 ALA A CA 1
ATOM 2557 C C . ALA A 1 323 ? 14.164 30.900 4.163 1.00 21.34 323 ALA A C 1
ATOM 2558 O O . ALA A 1 323 ? 14.497 32.021 4.575 1.00 21.92 323 ALA A O 1
ATOM 2560 N N . GLN A 1 324 ? 14.499 30.465 2.947 1.00 22.15 324 GLN A N 1
ATOM 2561 C CA . GLN A 1 324 ? 15.181 31.362 2.028 1.00 26.86 324 GLN A CA 1
ATOM 2562 C C . GLN A 1 324 ? 14.303 32.559 1.713 1.00 23.29 324 GLN A C 1
ATOM 2563 O O . GLN A 1 324 ? 14.796 33.687 1.596 1.00 22.60 324 GLN A O 1
ATOM 2569 N N . LYS A 1 325 ? 12.990 32.344 1.615 1.00 24.25 325 LYS A N 1
ATOM 2570 C CA . LYS A 1 325 ? 12.107 33.472 1.333 1.00 25.45 325 LYS A CA 1
ATOM 2571 C C . LYS A 1 325 ? 12.081 34.432 2.514 1.00 25.39 325 LYS A C 1
ATOM 2572 O O . LYS A 1 325 ? 12.062 35.656 2.331 1.00 21.57 325 LYS A O 1
ATOM 2578 N N . PHE A 1 326 ? 12.085 33.885 3.731 1.00 19.18 326 PHE A N 1
ATOM 2579 C CA . PHE A 1 326 ? 12.182 34.715 4.930 1.00 19.36 326 PHE A CA 1
ATOM 2580 C C . PHE A 1 326 ? 13.432 35.597 4.895 1.00 20.01 326 PHE A C 1
ATOM 2581 O O . PHE A 1 326 ? 13.373 36.799 5.187 1.00 21.53 326 PHE A O 1
ATOM 2589 N N . GLN A 1 327 ? 14.579 35.024 4.531 1.00 20.06 327 GLN A N 1
ATOM 2590 C CA . GLN A 1 327 ? 15.782 35.861 4.473 1.00 19.41 327 GLN A CA 1
ATOM 2591 C C . GLN A 1 327 ? 15.695 36.885 3.342 1.00 20.84 327 GLN A C 1
ATOM 2592 O O . GLN A 1 327 ? 16.115 38.043 3.509 1.00 19.74 327 GLN A O 1
ATOM 2598 N N . GLU A 1 328 ? 15.125 36.488 2.197 1.00 20.78 328 GLU A N 1
ATOM 2599 C CA . GLU A 1 328 ? 14.954 37.419 1.082 1.00 23.96 328 GLU A CA 1
ATOM 2600 C C . GLU A 1 328 ? 14.048 38.580 1.467 1.00 23.08 328 GLU A C 1
ATOM 2601 O O . GLU A 1 328 ? 14.313 39.730 1.105 1.00 24.10 328 GLU A O 1
ATOM 2607 N N . GLU A 1 329 ? 12.974 38.298 2.204 1.00 22.34 329 GLU A N 1
ATOM 2608 C CA . GLU A 1 329 ? 12.072 39.358 2.641 1.00 22.71 329 GLU A CA 1
ATOM 2609 C C . GLU A 1 329 ? 12.691 40.213 3.746 1.00 22.23 329 GLU A C 1
ATOM 2610 O O . GLU A 1 329 ? 12.382 41.409 3.841 1.00 21.83 329 GLU A O 1
ATOM 2616 N N . THR A 1 330 ? 13.562 39.629 4.580 1.00 20.16 330 THR A N 1
ATOM 2617 C CA . THR A 1 330 ? 14.373 40.433 5.495 1.00 20.45 330 THR A CA 1
ATOM 2618 C C . THR A 1 330 ? 15.167 41.471 4.717 1.00 22.50 330 THR A C 1
ATOM 2619 O O . THR A 1 330 ? 15.168 42.670 5.046 1.00 22.20 330 THR A O 1
ATOM 2623 N N . ILE A 1 331 ? 15.854 41.015 3.672 1.00 20.89 331 ILE A N 1
ATOM 2624 C CA . ILE A 1 331 ? 16.691 41.905 2.875 1.00 22.26 331 ILE A CA 1
ATOM 2625 C C . ILE A 1 331 ? 15.841 42.940 2.142 1.00 23.32 331 ILE A C 1
ATOM 2626 O O . ILE A 1 331 ? 16.241 44.105 2.013 1.00 23.89 331 ILE A O 1
ATOM 2631 N N . GLU A 1 332 ? 14.646 42.545 1.688 1.00 24.89 332 GLU A N 1
ATOM 2632 C CA . GLU A 1 332 ? 13.723 43.482 1.038 1.00 23.89 332 GLU A CA 1
ATOM 2633 C C . GLU A 1 332 ? 13.218 44.538 2.015 1.00 25.47 332 GLU A C 1
ATOM 2634 O O . GLU A 1 332 ? 13.031 45.702 1.640 1.00 24.20 332 GLU A O 1
ATOM 2640 N N . GLY A 1 333 ? 12.962 44.149 3.264 1.00 21.08 333 GLY A N 1
ATOM 2641 C CA . GLY A 1 333 ? 12.570 45.131 4.266 1.00 20.79 333 GLY A CA 1
ATOM 2642 C C . GLY A 1 333 ? 13.692 46.105 4.573 1.00 19.94 333 GLY A C 1
ATOM 2643 O O . GLY A 1 333 ? 13.472 47.313 4.714 1.00 22.11 333 GLY A O 1
ATOM 2644 N N . MET A 1 334 ? 14.916 45.591 4.676 1.00 19.08 334 MET A N 1
ATOM 2645 C CA . MET A 1 334 ? 16.072 46.481 4.770 1.00 22.95 334 MET A CA 1
ATOM 2646 C C . MET A 1 334 ? 16.120 47.451 3.595 1.00 22.00 334 MET A C 1
ATOM 2647 O O . MET A 1 334 ? 16.392 48.644 3.772 1.00 23.09 334 MET A O 1
ATOM 2652 N N . SER A 1 335 ? 15.928 46.938 2.380 1.00 24.11 335 SER A N 1
ATOM 2653 C CA . SER A 1 335 ? 15.973 47.800 1.203 1.00 27.03 335 SER A CA 1
ATOM 2654 C C . SER A 1 335 ? 14.898 48.868 1.268 1.00 23.30 335 SER A C 1
ATOM 2655 O O . SER A 1 335 ? 15.148 50.015 0.895 1.00 29.42 335 SER A O 1
ATOM 2658 N N . TRP A 1 336 ? 13.698 48.511 1.744 1.00 24.65 336 TRP A N 1
ATOM 2659 C CA . TRP A 1 336 ? 12.641 49.498 1.937 1.00 20.20 336 TRP A CA 1
ATOM 2660 C C . TRP A 1 336 ? 13.096 50.587 2.892 1.00 28.16 336 TRP A C 1
ATOM 2661 O O . TRP A 1 336 ? 13.007 51.782 2.584 1.00 28.37 336 TRP A O 1
ATOM 2672 N N . LEU A 1 337 ? 13.636 50.189 4.045 1.00 21.77 337 LEU A N 1
ATOM 2673 C CA . LEU A 1 337 ? 14.085 51.176 5.021 1.00 25.91 337 LEU A CA 1
ATOM 2674 C C . LEU A 1 337 ? 15.193 52.067 4.461 1.00 25.46 337 LEU A C 1
ATOM 2675 O O . LEU A 1 337 ? 15.178 53.288 4.654 1.00 26.74 337 LEU A O 1
ATOM 2680 N N . PHE A 1 338 ? 16.164 51.479 3.770 1.00 24.06 338 PHE A N 1
ATOM 2681 C CA . PHE A 1 338 ? 17.236 52.279 3.194 1.00 24.08 338 PHE A CA 1
ATOM 2682 C C . PHE A 1 338 ? 16.741 53.153 2.043 1.00 29.13 338 PHE A C 1
ATOM 2683 O O . PHE A 1 338 ? 17.373 54.173 1.744 1.00 31.46 338 PHE A O 1
ATOM 2691 N N . SER A 1 339 ? 15.616 52.799 1.411 1.00 27.60 339 SER A N 1
ATOM 2692 C CA . SER A 1 339 ? 15.076 53.621 0.331 1.00 28.56 339 SER A CA 1
ATOM 2693 C C . SER A 1 339 ? 14.531 54.951 0.822 1.00 30.13 339 SER A C 1
ATOM 2694 O O . SER A 1 339 ? 14.211 55.809 -0.006 1.00 31.36 339 SER A O 1
ATOM 2697 N N . LYS A 1 340 ? 14.421 55.145 2.136 1.00 29.84 340 LYS A N 1
ATOM 2698 C CA . LYS A 1 340 ? 13.976 56.417 2.677 1.00 32.18 340 LYS A CA 1
ATOM 2699 C C . LYS A 1 340 ? 15.089 57.457 2.724 1.00 33.81 340 LYS A C 1
ATOM 2700 O O . LYS A 1 340 ? 14.808 58.630 2.985 1.00 36.05 340 LYS A O 1
ATOM 2706 N N . THR A 1 341 ? 16.334 57.058 2.463 1.00 29.69 341 THR A N 1
ATOM 2707 C CA . THR A 1 341 ? 17.444 57.985 2.224 1.00 27.72 341 THR A CA 1
ATOM 2708 C C . THR A 1 341 ? 18.233 57.469 1.027 1.00 34.39 341 THR A C 1
ATOM 2709 O O . THR A 1 341 ? 19.398 57.067 1.150 1.00 31.77 341 THR A O 1
ATOM 2713 N N . PRO A 1 342 ? 17.622 57.496 -0.165 1.00 32.34 342 PRO A N 1
ATOM 2714 C CA . PRO A 1 342 ? 18.139 56.710 -1.293 1.00 36.05 342 PRO A CA 1
ATOM 2715 C C . PRO A 1 342 ? 19.463 57.234 -1.827 1.00 38.58 342 PRO A C 1
ATOM 2716 O O . PRO A 1 342 ? 19.696 58.439 -1.897 1.00 36.96 342 PRO A O 1
ATOM 2720 N N . GLN A 1 343 ? 20.328 56.307 -2.225 1.00 34.65 343 GLN A N 1
ATOM 2721 C CA . GLN A 1 343 ? 21.628 56.674 -2.765 1.00 36.39 343 GLN A CA 1
ATOM 2722 C C . GLN A 1 343 ? 21.752 56.303 -4.240 1.00 43.13 343 GLN A C 1
ATOM 2723 O O . GLN A 1 343 ? 22.802 56.531 -4.857 1.00 50.07 343 GLN A O 1
#

Secondary structure (DSSP, 8-state):
--------SSTTSPPTTHHHHHHHS---S-SS--HHHHHHHIIIIIHHHHHHHHGGGSPPGGGEEEEEEEEEETTEEEEEEEEEE--SS-TT--B-EEEEE--STTTS--GGGGHHHHHHHHHHHT-EEEEE-PPPTTTS-TTHHHHHHHHHHHHHHHTGGGGTB-GGG-EEEEEETHHHHHHHHHHHHHHH-GGGTTS---EEEEES---S-GGG--GGGGGG--HHHHTTT-TT--HHHHHHHHHHH--S-TTSTTT-GGG-S--TTPPPEEEEEEEE-TTHHHHHHHHHHHHHTT--EEEEEEEEEETTHHHH-TTSHHHHHHHHHHHHHHHHHHTTS--

Sequence (343 aa):
MAITLFLDEGLSTAHPEFAPVWAAFPQPTDPFPPLEARRAFWDEVVIPNLNKFLEPSLPSEDRYRLEDYYIPVEGTNMHVRTYIPTSSPDKTKTYPLLYWVHCGGWAIGNYEMDDYDLRIICDKLQVCAVSIDYRLTPESSSPTGAKDVYAGLKWAAANAGSFNADPKKGFVIAGQSAGGNLSLIAAHWARDDPFFANTPLTGQLVQYPPTCHPEAMPEEYKSCIKSMEECRDAPLLSKKEVYWFNELANPADPHDPSFSPLLFPSHANLPPLFFMSCGWDPLRDEGLLYHALVKEAGVETRMTMYPGVPHAFHMLFRSMKLAQKFQEETIEGMSWLFSKTPQ